Protein AF-A0A392MZ68-F1 (afdb_monomer_lite)

Radius of gyration: 21.31 Å; chains: 1; bounding box: 54×41×58 Å

Structure (mmCIF, N/CA/C/O backbone):
data_AF-A0A392MZ68-F1
#
_entry.id   AF-A0A392MZ68-F1
#
loop_
_atom_site.group_PDB
_atom_site.id
_atom_site.type_symbol
_atom_site.label_atom_id
_atom_site.label_alt_id
_atom_site.label_comp_id
_atom_site.label_asym_id
_atom_site.label_entity_id
_atom_site.label_seq_id
_atom_site.pdbx_PDB_ins_code
_atom_site.Cartn_x
_atom_site.Cartn_y
_atom_site.Cartn_z
_atom_site.occupancy
_atom_site.B_iso_or_equiv
_atom_site.auth_seq_id
_atom_site.auth_comp_id
_atom_site.auth_asym_id
_atom_site.auth_atom_id
_atom_site.pdbx_PDB_model_num
ATOM 1 N N . GLU A 1 1 ? -1.465 -22.479 -1.565 1.00 63.09 1 GLU A N 1
ATOM 2 C CA . GLU A 1 1 ? -2.742 -22.576 -0.815 1.00 63.09 1 GLU A CA 1
ATOM 3 C C . GLU A 1 1 ? -2.600 -22.328 0.687 1.00 63.09 1 GLU A C 1
ATOM 5 O O . GLU A 1 1 ? -3.329 -21.489 1.207 1.00 63.09 1 GLU A O 1
ATOM 10 N N . LEU A 1 2 ? -1.640 -22.964 1.376 1.00 79.62 2 LEU A N 1
ATOM 11 C CA . LEU A 1 2 ? -1.409 -22.767 2.821 1.00 79.62 2 LEU A CA 1
ATOM 12 C C . LEU A 1 2 ? -1.166 -21.299 3.219 1.00 79.62 2 LEU A C 1
ATOM 14 O O . LEU A 1 2 ? -1.815 -20.807 4.136 1.00 79.62 2 LEU A O 1
ATOM 18 N N . VAL A 1 3 ? -0.312 -20.571 2.486 1.00 78.31 3 VAL A N 1
ATOM 19 C CA . VAL A 1 3 ? -0.022 -19.144 2.755 1.00 78.31 3 VAL A CA 1
ATOM 20 C C . VAL A 1 3 ? -1.278 -18.276 2.644 1.00 78.31 3 VAL A C 1
ATOM 22 O O . VAL A 1 3 ? -1.526 -17.420 3.489 1.00 78.31 3 VAL A O 1
ATOM 25 N N . THR A 1 4 ? -2.108 -18.512 1.627 1.00 84.12 4 THR A N 1
ATOM 26 C CA . THR A 1 4 ? -3.367 -17.780 1.439 1.00 84.12 4 THR A CA 1
ATOM 27 C C . THR A 1 4 ? -4.369 -18.112 2.542 1.00 84.12 4 THR A C 1
ATOM 29 O O . THR A 1 4 ? -5.034 -17.216 3.055 1.00 84.12 4 THR A O 1
ATOM 32 N N . SER A 1 5 ? -4.464 -19.387 2.933 1.00 88.56 5 SER A N 1
ATOM 33 C CA . SER A 1 5 ? -5.340 -19.836 4.019 1.00 88.56 5 SER A CA 1
ATOM 34 C C . SER A 1 5 ? -4.945 -19.212 5.360 1.00 88.56 5 SER A C 1
ATOM 36 O O . SER A 1 5 ? -5.785 -18.624 6.042 1.00 88.56 5 SER A O 1
ATOM 38 N N . TYR A 1 6 ? -3.652 -19.249 5.694 1.00 92.38 6 TYR A N 1
ATOM 39 C CA . TYR A 1 6 ? -3.131 -18.643 6.915 1.00 92.38 6 TYR A CA 1
ATOM 40 C C . TYR A 1 6 ? -3.276 -17.116 6.905 1.00 92.38 6 TYR A C 1
ATOM 42 O O . TYR A 1 6 ? -3.676 -16.531 7.905 1.00 92.38 6 TYR A O 1
ATOM 50 N N . GLY A 1 7 ? -3.069 -16.465 5.756 1.00 93.88 7 GLY A N 1
ATOM 51 C CA . GLY A 1 7 ? -3.327 -15.033 5.598 1.00 93.88 7 GLY A CA 1
ATOM 52 C C . GLY A 1 7 ? -4.769 -14.642 5.938 1.00 93.88 7 GLY A C 1
ATOM 53 O O . GLY A 1 7 ? -4.981 -13.722 6.723 1.00 93.88 7 GLY A O 1
ATOM 54 N N . ARG A 1 8 ? -5.760 -15.391 5.434 1.00 94.62 8 ARG A N 1
ATOM 55 C CA . ARG A 1 8 ? -7.177 -15.178 5.787 1.00 94.62 8 ARG A CA 1
ATOM 56 C C . ARG A 1 8 ? -7.460 -15.459 7.261 1.00 94.62 8 ARG A C 1
ATOM 58 O O . ARG A 1 8 ? -8.311 -14.806 7.857 1.00 94.62 8 ARG A O 1
ATOM 65 N N . HIS A 1 9 ? -6.783 -16.445 7.851 1.00 94.88 9 HIS A N 1
ATOM 66 C CA . HIS A 1 9 ? -6.886 -16.708 9.285 1.00 94.88 9 HIS A CA 1
ATOM 67 C C . HIS A 1 9 ? -6.409 -15.499 10.105 1.00 94.88 9 HIS A C 1
ATOM 69 O O . HIS A 1 9 ? -7.120 -15.081 11.016 1.00 94.88 9 HIS A O 1
ATOM 75 N N . LEU A 1 10 ? -5.265 -14.902 9.749 1.00 96.38 10 LEU A N 1
ATOM 76 C CA . LEU A 1 10 ? -4.762 -13.691 10.406 1.00 96.38 10 LEU A CA 1
ATOM 77 C C . LEU A 1 10 ? -5.735 -12.517 10.260 1.00 96.38 10 LEU A C 1
ATOM 79 O O . LEU A 1 10 ? -6.067 -11.888 11.258 1.00 96.38 10 LEU A O 1
ATOM 83 N N . GLU A 1 11 ? -6.258 -12.277 9.056 1.00 96.62 11 GLU A N 1
ATOM 84 C CA . GLU A 1 11 ? -7.239 -11.210 8.810 1.00 96.62 11 GLU A CA 1
ATOM 85 C C . GLU A 1 11 ? -8.482 -11.360 9.700 1.00 96.62 11 GLU A C 1
ATOM 87 O O . GLU A 1 11 ? -8.876 -10.406 10.368 1.00 96.62 11 GLU A O 1
ATOM 92 N N . LYS A 1 12 ? -9.032 -12.578 9.810 1.00 96.62 12 LYS A N 1
ATOM 93 C CA . LYS A 1 12 ? -10.159 -12.865 10.713 1.00 96.62 12 LYS A CA 1
ATOM 94 C C . LYS A 1 12 ? -9.819 -12.613 12.181 1.00 96.62 12 LYS A C 1
ATOM 96 O O . LYS A 1 12 ? -10.676 -12.165 12.935 1.00 96.62 12 LYS A O 1
ATOM 101 N N . ARG A 1 13 ? -8.588 -12.914 12.610 1.00 96.25 13 ARG A N 1
ATOM 102 C CA . ARG A 1 13 ? -8.133 -12.630 13.981 1.00 96.25 13 ARG A CA 1
ATOM 103 C C . ARG A 1 13 ? -8.020 -11.128 14.226 1.00 96.25 13 ARG A C 1
ATOM 105 O O . ARG A 1 13 ? -8.425 -10.680 15.293 1.00 96.25 13 ARG A O 1
ATOM 112 N N . HIS A 1 14 ? -7.535 -10.357 13.252 1.00 96.81 14 HIS A N 1
ATOM 113 C CA . HIS A 1 14 ? -7.518 -8.891 13.329 1.00 96.81 14 HIS A CA 1
ATOM 114 C C . HIS A 1 14 ? -8.935 -8.330 13.472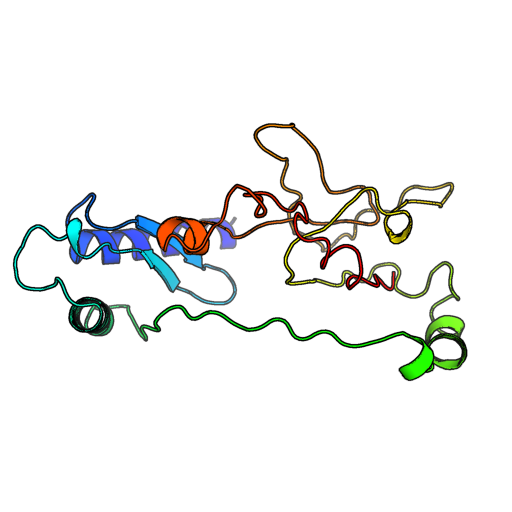 1.00 96.81 14 HIS A C 1
ATOM 116 O O . HIS A 1 14 ? -9.181 -7.515 14.358 1.00 96.81 14 HIS A O 1
ATOM 122 N N . ASP A 1 15 ? -9.871 -8.814 12.653 1.00 96.12 15 ASP A N 1
ATOM 123 C CA . ASP A 1 15 ? -11.276 -8.392 12.701 1.00 96.12 15 ASP A CA 1
ATOM 124 C C . ASP A 1 15 ? -11.942 -8.752 14.029 1.00 96.12 15 ASP A C 1
ATOM 126 O O . ASP A 1 15 ? -12.667 -7.942 14.599 1.00 96.12 15 ASP A O 1
ATOM 130 N N . MET A 1 16 ? -11.652 -9.942 14.563 1.00 95.69 16 MET A N 1
ATOM 131 C CA . MET A 1 16 ? -12.156 -10.375 15.865 1.00 95.69 16 MET A CA 1
ATOM 132 C C . MET A 1 16 ? -11.663 -9.470 17.000 1.00 95.69 16 MET A C 1
ATOM 134 O O . MET A 1 16 ? -12.459 -9.106 17.861 1.00 95.69 16 MET A O 1
ATOM 138 N N . ILE A 1 17 ? -10.379 -9.090 17.005 1.00 94.69 17 ILE A N 1
ATOM 139 C CA . ILE A 1 17 ? -9.825 -8.171 18.014 1.00 94.69 17 ILE A CA 1
ATOM 140 C C . ILE A 1 17 ? -10.561 -6.830 17.949 1.00 94.69 17 ILE A C 1
ATOM 142 O O . ILE A 1 17 ? -11.087 -6.373 18.960 1.00 94.69 17 ILE A O 1
ATOM 146 N N . LEU A 1 18 ? -10.666 -6.230 16.761 1.00 93.38 18 LEU A N 1
ATOM 147 C CA . LEU A 1 18 ? -11.328 -4.935 16.599 1.00 93.38 18 LEU A CA 1
ATOM 148 C C . LEU A 1 18 ? -12.819 -4.984 16.953 1.00 93.38 18 LEU A C 1
ATOM 150 O O . LEU A 1 18 ? -13.295 -4.115 17.674 1.00 93.38 18 LEU A O 1
ATOM 154 N N . GLY A 1 19 ? -13.543 -6.012 16.505 1.00 92.62 19 GLY A N 1
ATOM 155 C CA . GLY A 1 19 ? -14.970 -6.177 16.790 1.00 92.62 19 GLY A CA 1
ATOM 156 C C . GLY A 1 19 ? -15.293 -6.526 18.245 1.00 92.62 19 GLY A C 1
ATOM 157 O O . GLY A 1 19 ? -16.430 -6.346 18.663 1.00 92.62 19 GLY A O 1
ATOM 158 N N . THR A 1 20 ? -14.316 -7.013 19.018 1.00 91.69 20 THR A N 1
ATOM 159 C CA . THR A 1 20 ? -14.479 -7.247 20.465 1.00 91.69 20 THR A CA 1
ATOM 160 C C . THR A 1 20 ? -14.237 -5.971 21.272 1.00 91.69 20 THR A C 1
ATOM 162 O O . THR A 1 20 ? -14.866 -5.773 22.307 1.00 91.69 20 THR A O 1
ATOM 165 N N . LEU A 1 21 ? -13.312 -5.119 20.821 1.00 89.44 21 LEU A N 1
ATOM 166 C CA . LEU A 1 21 ? -12.885 -3.924 21.556 1.00 89.44 21 LEU A CA 1
ATOM 167 C C . LEU A 1 21 ? -13.711 -2.680 21.228 1.00 89.44 21 LEU A C 1
ATOM 169 O O . LEU A 1 21 ? -13.834 -1.795 22.070 1.00 89.44 21 LEU A O 1
ATOM 173 N N . PHE A 1 22 ? -14.241 -2.591 20.010 1.00 87.31 22 PHE A N 1
ATOM 174 C CA . PHE A 1 22 ? -14.875 -1.380 19.505 1.00 87.31 22 PHE A CA 1
ATOM 175 C C . PHE A 1 22 ? -16.227 -1.683 18.865 1.00 87.31 22 PHE A C 1
ATOM 177 O O . PHE A 1 22 ? -16.405 -2.683 18.167 1.00 87.31 22 PHE A O 1
ATOM 184 N N . GLU A 1 23 ? -17.178 -0.770 19.059 1.00 86.38 23 GLU A N 1
ATOM 185 C CA . GLU A 1 23 ? -18.493 -0.849 18.430 1.00 86.38 23 GLU A CA 1
ATOM 186 C C . GLU A 1 23 ? -18.381 -0.726 16.903 1.00 86.38 23 GLU A C 1
ATOM 188 O O . GLU A 1 23 ? -17.544 0.005 16.358 1.00 86.38 23 GLU A O 1
ATOM 193 N N . GLN A 1 24 ? -19.253 -1.430 16.184 1.00 84.88 24 GLN A N 1
ATOM 194 C CA . GLN A 1 24 ? -19.272 -1.381 14.727 1.00 84.88 24 GLN A CA 1
ATOM 195 C C . GLN A 1 24 ? -19.543 0.049 14.232 1.00 84.88 24 GLN A C 1
ATOM 197 O O . GLN A 1 24 ? -20.452 0.727 14.700 1.00 84.88 24 GLN A O 1
ATOM 202 N N . GLY A 1 25 ? -18.745 0.509 13.265 1.00 85.25 25 GLY A N 1
ATOM 203 C CA . GLY A 1 25 ? -18.837 1.868 12.720 1.00 85.25 25 GLY A CA 1
ATOM 204 C C . GLY A 1 25 ? -18.059 2.928 13.505 1.00 85.25 25 GLY A C 1
ATOM 205 O O . GLY A 1 25 ? -17.967 4.061 13.037 1.00 85.25 25 GLY A O 1
ATOM 206 N N . THR A 1 26 ? -17.458 2.565 14.644 1.00 86.38 26 THR A N 1
ATOM 207 C CA . THR A 1 26 ? -16.605 3.479 15.432 1.00 86.38 26 THR A CA 1
ATOM 208 C C . THR A 1 26 ? -15.135 3.462 15.025 1.00 86.38 26 THR A C 1
ATOM 210 O O . THR A 1 26 ? -14.358 4.336 15.401 1.00 86.38 26 THR A O 1
ATOM 213 N N . TYR A 1 27 ? -14.760 2.486 14.203 1.00 89.69 27 TYR A N 1
ATOM 214 C CA . TYR A 1 27 ? -13.416 2.308 13.686 1.00 89.69 27 TYR A CA 1
ATOM 215 C C . TYR A 1 27 ? -13.448 1.932 12.206 1.00 89.69 27 TYR A C 1
ATOM 217 O O . TYR A 1 27 ? -14.428 1.390 11.688 1.00 89.69 27 TYR A O 1
ATOM 225 N N . LYS A 1 28 ? -12.323 2.166 11.535 1.00 92.62 28 LYS A N 1
ATOM 226 C CA . LYS A 1 28 ? -12.049 1.713 10.175 1.00 92.62 28 LYS A CA 1
ATOM 227 C C . LYS A 1 28 ? -10.716 0.978 10.155 1.00 92.62 28 LYS A C 1
ATOM 229 O O . LYS A 1 28 ? -9.661 1.589 10.323 1.00 92.62 28 LYS A O 1
ATOM 234 N N . LYS A 1 29 ? -10.747 -0.336 9.919 1.00 94.19 29 LYS A N 1
ATOM 235 C CA . LYS A 1 29 ? -9.529 -1.098 9.618 1.00 94.19 29 LYS A CA 1
ATOM 236 C C . LYS A 1 29 ? -9.024 -0.670 8.238 1.00 94.19 29 LYS A C 1
ATOM 238 O O . LYS A 1 29 ? -9.749 -0.801 7.257 1.00 94.19 29 LYS A O 1
ATOM 243 N N . LEU A 1 30 ? -7.808 -0.137 8.178 1.00 94.50 30 LEU A N 1
ATOM 244 C CA . LEU A 1 30 ? -7.186 0.363 6.951 1.00 94.50 30 LEU A CA 1
ATOM 245 C C . LEU A 1 30 ? -6.424 -0.752 6.229 1.00 94.50 30 LEU A C 1
ATOM 247 O O . LEU A 1 30 ? -6.583 -0.950 5.028 1.00 94.50 30 LEU A O 1
ATOM 251 N N . TYR A 1 31 ? -5.623 -1.520 6.972 1.00 94.69 31 TYR A N 1
ATOM 252 C CA . TYR A 1 31 ? -4.781 -2.578 6.413 1.00 94.69 31 TYR A CA 1
ATOM 253 C C . TYR A 1 31 ? -4.688 -3.779 7.353 1.00 94.69 31 TYR A C 1
ATOM 255 O O . TYR A 1 31 ? -4.721 -3.620 8.572 1.00 94.69 31 TYR A O 1
ATOM 263 N N . SER A 1 32 ? -4.502 -4.966 6.774 1.00 95.62 32 SER A N 1
ATOM 264 C CA . SER A 1 32 ? -4.075 -6.181 7.474 1.00 95.62 32 SER A CA 1
ATOM 265 C C . SER A 1 32 ? -2.728 -6.633 6.908 1.00 95.62 32 SER A C 1
ATOM 267 O O . SER A 1 32 ? -2.599 -6.933 5.720 1.00 95.62 32 SER A O 1
ATOM 269 N N . TYR A 1 33 ? -1.722 -6.693 7.769 1.00 94.00 33 TYR A N 1
ATOM 270 C CA . TYR A 1 33 ? -0.383 -7.181 7.472 1.00 94.00 33 TYR A CA 1
ATOM 271 C C . TYR A 1 33 ? -0.304 -8.668 7.828 1.00 94.00 33 TYR A C 1
ATOM 273 O O . TYR A 1 33 ? -0.645 -9.078 8.939 1.00 94.00 33 TYR A O 1
ATOM 281 N N . ARG A 1 34 ? 0.104 -9.488 6.854 1.00 93.81 34 ARG A N 1
ATOM 282 C CA . ARG A 1 34 ? 0.017 -10.959 6.938 1.00 93.81 34 ARG A CA 1
ATOM 283 C C . ARG A 1 34 ? 1.248 -11.714 6.439 1.00 93.81 34 ARG A C 1
ATOM 285 O O . ARG A 1 34 ? 1.210 -12.937 6.338 1.00 93.81 34 ARG A O 1
ATOM 292 N N . HIS A 1 35 ? 2.302 -10.994 6.065 1.00 87.19 35 HIS A N 1
ATOM 293 C CA . HIS A 1 35 ? 3.483 -11.574 5.422 1.00 87.19 35 HIS A CA 1
ATOM 294 C C . HIS A 1 35 ? 4.740 -11.371 6.265 1.00 87.19 35 HIS A C 1
ATOM 296 O O . HIS A 1 35 ? 5.258 -12.339 6.807 1.00 87.19 35 HIS A O 1
ATOM 302 N N . LEU A 1 36 ? 5.201 -10.125 6.398 1.00 88.88 36 LEU A N 1
ATOM 303 C CA . LEU A 1 36 ? 6.389 -9.791 7.193 1.00 88.88 36 LEU A CA 1
ATOM 304 C C . LEU A 1 36 ? 6.054 -9.591 8.671 1.00 88.88 36 LEU A C 1
ATOM 306 O O . LEU A 1 36 ? 6.782 -10.034 9.551 1.00 88.88 36 LEU A O 1
ATOM 310 N N . ILE A 1 37 ? 4.927 -8.932 8.929 1.00 91.25 37 ILE A N 1
ATOM 311 C CA . ILE A 1 37 ? 4.422 -8.642 10.267 1.00 91.25 37 ILE A CA 1
ATOM 312 C C . ILE A 1 37 ? 2.986 -9.151 10.327 1.00 91.25 37 ILE A C 1
ATOM 314 O O . ILE A 1 37 ? 2.241 -9.008 9.356 1.00 91.25 37 ILE A O 1
ATOM 318 N N . ASN A 1 38 ? 2.613 -9.750 11.457 1.00 94.88 38 ASN A N 1
ATOM 319 C CA . ASN A 1 38 ? 1.228 -10.047 11.798 1.00 94.88 38 ASN A CA 1
ATOM 320 C C . ASN A 1 38 ? 0.653 -8.854 12.568 1.00 94.88 38 ASN A C 1
ATOM 322 O O . ASN A 1 38 ? 0.955 -8.681 13.746 1.00 94.88 38 ASN A O 1
ATOM 326 N N . GLY A 1 39 ? -0.150 -8.031 11.903 1.00 95.88 39 GLY A N 1
ATOM 327 C CA . GLY A 1 39 ? -0.726 -6.840 12.519 1.00 95.88 39 GLY A CA 1
ATOM 328 C C . GLY A 1 39 ? -1.725 -6.149 11.609 1.00 95.88 39 GLY A C 1
ATOM 329 O O . GLY A 1 39 ? -1.984 -6.602 10.498 1.00 95.88 39 GLY A O 1
ATOM 330 N N . PHE A 1 40 ? -2.279 -5.037 12.065 1.00 96.00 40 PHE A N 1
ATOM 331 C CA . PHE A 1 40 ? -3.237 -4.251 11.297 1.00 96.00 40 PHE A CA 1
ATOM 332 C C . PHE A 1 40 ? -3.037 -2.761 11.561 1.00 96.00 40 PHE A C 1
ATOM 334 O O . PHE A 1 40 ? -2.507 -2.369 12.597 1.00 96.00 40 PHE A O 1
ATOM 341 N N . ALA A 1 41 ? -3.480 -1.938 10.616 1.00 95.00 41 ALA A N 1
ATOM 342 C CA . ALA A 1 41 ? -3.618 -0.501 10.803 1.00 95.00 41 ALA A CA 1
ATOM 343 C C . ALA A 1 41 ? -5.099 -0.171 10.969 1.00 95.00 41 ALA A C 1
ATOM 345 O O . ALA A 1 41 ? -5.935 -0.641 10.192 1.00 95.00 41 ALA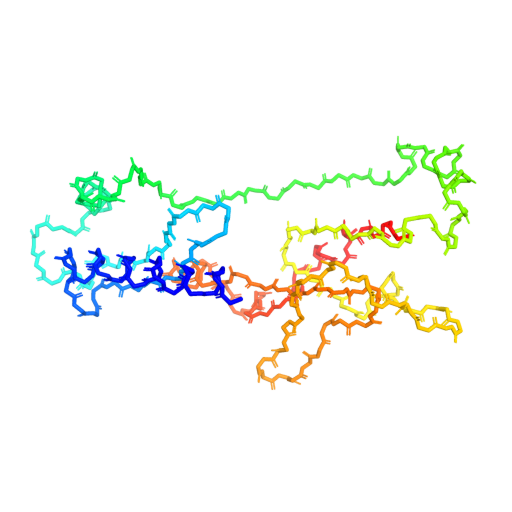 A O 1
ATOM 346 N N . VAL A 1 42 ? -5.429 0.642 11.967 1.00 93.75 42 VAL A N 1
ATOM 347 C CA . VAL A 1 42 ? -6.803 1.043 12.267 1.00 93.75 42 VAL A CA 1
ATOM 348 C C . VAL A 1 42 ? -6.864 2.549 12.479 1.00 93.75 42 VAL A C 1
ATOM 350 O O . VAL A 1 42 ? -5.992 3.133 13.115 1.00 93.75 42 VAL A O 1
ATOM 353 N N . HIS A 1 43 ? -7.899 3.170 11.926 1.00 91.12 43 HIS A N 1
ATOM 354 C CA . HIS A 1 43 ? -8.269 4.545 12.215 1.00 91.12 43 HIS A CA 1
ATOM 355 C C . HIS A 1 43 ? -9.512 4.559 13.103 1.00 91.12 43 HIS A C 1
ATOM 357 O O . HIS A 1 43 ? -10.481 3.853 12.820 1.00 91.12 43 HIS A O 1
ATOM 363 N N . ILE A 1 44 ? -9.479 5.359 14.164 1.00 86.88 44 ILE A N 1
ATOM 364 C CA . ILE A 1 44 ? -10.575 5.525 15.120 1.00 86.88 44 ILE A CA 1
ATOM 365 C C . ILE A 1 44 ? -10.757 7.030 15.295 1.00 86.88 44 ILE A C 1
ATOM 367 O O . ILE A 1 44 ? -9.839 7.700 15.773 1.00 86.88 44 ILE A O 1
ATOM 371 N N . SER A 1 45 ? -11.899 7.569 14.862 1.00 73.62 45 SER A N 1
ATOM 372 C CA . SER A 1 45 ? -12.194 8.990 15.054 1.00 73.62 45 SER A CA 1
ATOM 373 C C . SER A 1 45 ? -12.728 9.219 16.472 1.00 73.62 45 SER A C 1
ATOM 375 O O . SER A 1 45 ? -13.650 8.506 16.885 1.00 73.62 45 SER A O 1
ATOM 377 N N . PRO A 1 46 ? -12.222 10.230 17.207 1.00 66.00 46 PRO A N 1
ATOM 378 C CA . PRO A 1 46 ? -12.750 10.606 18.520 1.00 66.00 46 PRO A CA 1
ATOM 379 C C . PRO A 1 46 ? -14.263 10.866 18.521 1.00 66.00 46 PRO A C 1
ATOM 381 O O . PRO A 1 46 ? -14.936 10.570 19.503 1.00 66.00 46 PRO A O 1
ATOM 384 N N . GLU A 1 47 ? -14.801 11.372 17.405 1.00 62.44 47 GLU A N 1
ATOM 385 C CA . GLU A 1 47 ? -16.224 11.690 17.222 1.00 62.44 47 GLU A CA 1
ATOM 386 C C . GLU A 1 47 ? -17.100 10.444 17.049 1.00 62.44 47 GLU A C 1
ATOM 388 O O . GLU A 1 47 ? -18.300 10.472 17.324 1.00 62.44 47 GLU A O 1
ATOM 393 N N . GLN A 1 48 ? -16.517 9.338 16.579 1.00 59.16 48 GLN A N 1
ATOM 394 C CA . GLN A 1 48 ? -17.257 8.103 16.339 1.00 59.16 48 GLN A CA 1
ATOM 395 C C . GLN A 1 48 ? -17.419 7.266 17.618 1.00 59.16 48 GLN A C 1
ATOM 397 O O . GLN A 1 48 ? -18.287 6.397 17.662 1.00 59.16 48 GLN A O 1
ATOM 402 N N . VAL A 1 49 ? -16.654 7.546 18.678 1.00 59.44 49 VAL A N 1
ATOM 403 C CA . VAL A 1 49 ? -16.806 6.898 19.987 1.00 59.44 49 VAL A CA 1
ATOM 404 C C . VAL A 1 49 ? -17.878 7.647 20.786 1.00 59.44 49 VAL A C 1
ATOM 406 O O . VAL A 1 49 ? -17.595 8.586 21.522 1.00 59.44 49 VAL A O 1
ATOM 409 N N . LYS A 1 50 ? -19.143 7.234 20.635 1.00 50.72 50 LYS A N 1
ATOM 410 C CA . LYS A 1 50 ? -20.305 7.859 21.304 1.00 50.72 50 LYS A CA 1
ATOM 411 C C . LYS A 1 50 ? -20.367 7.640 22.825 1.00 50.72 50 LYS A C 1
ATOM 413 O O . LYS A 1 50 ? -21.258 8.185 23.470 1.00 50.72 50 LYS A O 1
ATOM 418 N N . SER A 1 51 ? -19.449 6.862 23.403 1.00 50.38 51 SER A N 1
ATOM 419 C CA . SER A 1 51 ? -19.419 6.556 24.835 1.00 50.38 51 SER A CA 1
ATOM 420 C C . SER A 1 51 ? -18.210 7.206 25.513 1.00 50.38 51 SER A C 1
ATOM 422 O O . SER A 1 51 ? -17.058 6.970 25.145 1.00 50.38 51 SER A O 1
ATOM 424 N N . SER A 1 52 ? -18.495 8.047 26.506 1.00 47.84 52 SER A N 1
ATOM 425 C CA . SER A 1 52 ? -17.637 9.047 27.157 1.00 47.84 52 SER A CA 1
ATOM 426 C C . SER A 1 52 ? -16.448 8.520 27.982 1.00 47.84 52 SER A C 1
ATOM 428 O O . SER A 1 52 ? -16.079 9.140 28.976 1.00 47.84 52 SER A O 1
ATOM 430 N N . VAL A 1 53 ? -15.828 7.398 27.606 1.00 53.50 53 VAL A N 1
ATOM 431 C CA . VAL A 1 53 ? -14.698 6.809 28.354 1.00 53.50 53 VAL A CA 1
ATOM 432 C C . VAL A 1 53 ? -13.412 6.718 27.517 1.00 53.50 53 VAL A C 1
ATOM 434 O O . VAL A 1 53 ? -12.322 6.774 28.076 1.00 53.50 53 VAL A O 1
ATOM 437 N N . VAL A 1 54 ? -13.498 6.667 26.179 1.00 54.31 54 VAL A N 1
ATOM 438 C CA . VAL A 1 54 ? -12.337 6.397 25.297 1.00 54.31 54 VAL A CA 1
ATOM 439 C C . VAL A 1 54 ? -12.273 7.387 24.123 1.00 54.31 54 VAL A C 1
ATOM 441 O O . VAL A 1 54 ? -12.172 7.003 22.965 1.00 54.31 54 VAL A O 1
ATOM 444 N N . SER A 1 55 ? -12.373 8.691 24.394 1.00 57.28 55 SER A N 1
ATOM 445 C CA . SER A 1 55 ? -12.311 9.718 23.331 1.00 57.28 55 SER A CA 1
ATOM 446 C C . SER A 1 55 ? -10.885 10.248 23.078 1.00 57.28 55 SER A C 1
ATOM 448 O O . SER A 1 55 ? -10.642 10.985 22.125 1.00 57.28 55 SER A O 1
ATOM 450 N N . TYR A 1 56 ? -9.903 9.846 23.896 1.00 68.88 56 TYR A N 1
ATOM 451 C CA . TYR A 1 56 ? -8.516 10.301 23.765 1.00 68.88 56 TYR A CA 1
ATOM 452 C C . TYR A 1 56 ? -7.618 9.260 23.074 1.00 68.88 56 TYR A C 1
ATOM 454 O O . TYR A 1 56 ? -7.682 8.080 23.425 1.00 68.88 56 TYR A O 1
ATOM 462 N N . PRO A 1 57 ? -6.705 9.677 22.166 1.00 71.06 57 PRO A N 1
ATOM 463 C CA . PRO A 1 57 ? -5.781 8.773 21.469 1.00 71.06 57 PRO A CA 1
ATOM 464 C C . PRO A 1 57 ? -4.976 7.853 22.396 1.00 71.06 57 PRO A C 1
ATOM 466 O O . PRO A 1 57 ? -4.674 6.721 22.032 1.00 71.06 57 PRO A O 1
ATOM 469 N N . PHE A 1 58 ? -4.650 8.332 23.601 1.00 75.50 58 PHE A N 1
ATOM 470 C CA . PHE A 1 58 ? -3.949 7.547 24.614 1.00 75.50 58 PHE A CA 1
ATOM 471 C C . PHE A 1 58 ? -4.790 6.361 25.111 1.00 75.50 58 PHE A C 1
ATOM 473 O O . PHE A 1 58 ? -4.307 5.235 25.108 1.00 75.50 58 PHE A O 1
ATOM 480 N N . ALA A 1 59 ? -6.065 6.590 25.438 1.00 79.81 59 ALA A N 1
ATOM 481 C CA . ALA A 1 59 ? -6.967 5.551 25.937 1.00 79.81 59 ALA A CA 1
ATOM 482 C C . ALA A 1 59 ? -7.243 4.464 24.880 1.00 79.81 59 ALA A C 1
ATOM 484 O O . ALA A 1 59 ? -7.364 3.284 25.206 1.00 79.81 59 ALA A O 1
ATOM 485 N N . ILE A 1 60 ? -7.296 4.842 23.597 1.00 82.75 60 ILE A N 1
ATOM 486 C CA . ILE A 1 60 ? -7.431 3.893 22.480 1.00 82.75 60 ILE A CA 1
ATOM 487 C C . ILE A 1 60 ? -6.191 2.995 22.386 1.00 82.75 60 ILE A C 1
ATOM 489 O O . ILE A 1 60 ? -6.315 1.774 22.269 1.00 82.75 60 ILE A O 1
ATOM 493 N N . ALA A 1 61 ? -4.996 3.593 22.442 1.00 85.25 61 ALA A N 1
ATOM 494 C CA . ALA A 1 61 ? -3.742 2.849 22.394 1.00 85.25 61 ALA A CA 1
ATOM 495 C C . ALA A 1 61 ? -3.597 1.911 23.602 1.00 85.25 61 ALA A C 1
ATOM 497 O O . ALA A 1 61 ? -3.208 0.758 23.432 1.00 85.25 61 ALA A O 1
ATOM 498 N N . GLU A 1 62 ? -3.980 2.375 24.793 1.00 86.62 62 GLU A N 1
ATOM 499 C CA . GLU A 1 62 ? -3.995 1.586 26.026 1.00 86.62 62 GLU A CA 1
ATOM 500 C C . GLU A 1 62 ? -4.951 0.389 25.913 1.00 86.62 62 GLU A C 1
ATOM 502 O O . GLU A 1 62 ? -4.531 -0.754 26.108 1.00 86.62 62 GLU A O 1
ATOM 507 N N . THR A 1 63 ? -6.194 0.627 25.478 1.00 88.88 63 THR A N 1
ATOM 508 C CA . THR A 1 63 ? -7.207 -0.421 25.249 1.00 88.88 63 THR A CA 1
ATOM 509 C C . THR A 1 63 ? -6.686 -1.504 24.304 1.00 88.88 63 THR A C 1
ATOM 511 O O . THR A 1 63 ? -6.801 -2.695 24.591 1.00 88.88 63 THR A O 1
ATOM 514 N N . LEU A 1 64 ? -6.068 -1.103 23.188 1.00 90.25 64 LEU A N 1
ATOM 515 C CA . LEU A 1 64 ? -5.459 -2.037 22.240 1.00 90.25 64 LEU A CA 1
ATOM 516 C C . LEU A 1 64 ? -4.265 -2.779 22.850 1.00 90.25 64 LEU A C 1
ATOM 518 O O . LEU A 1 64 ? -4.136 -3.980 22.638 1.00 90.25 64 LEU A O 1
ATOM 522 N N . SER A 1 65 ? -3.404 -2.097 23.607 1.00 91.94 65 SER A N 1
ATOM 523 C CA . SER A 1 65 ? -2.186 -2.691 24.173 1.00 91.94 65 SER A CA 1
ATOM 524 C C . SER A 1 65 ? -2.464 -3.768 25.225 1.00 91.94 65 SER A C 1
ATOM 526 O O . SER A 1 65 ? -1.669 -4.692 25.379 1.00 91.94 65 SER A O 1
ATOM 528 N N . HIS A 1 66 ? -3.612 -3.687 25.905 1.00 91.62 66 HIS A N 1
ATOM 529 C CA . HIS A 1 66 ? -4.060 -4.687 26.873 1.00 91.62 66 HIS A CA 1
ATOM 530 C C . HIS A 1 66 ? -4.866 -5.834 26.248 1.00 91.62 66 HIS A C 1
ATOM 532 O O . HIS A 1 66 ? -5.179 -6.813 26.931 1.00 91.62 66 HIS A O 1
ATOM 538 N N . ALA A 1 67 ? -5.206 -5.753 24.960 1.00 92.50 67 ALA A N 1
ATOM 539 C CA . ALA A 1 67 ? -5.983 -6.786 24.300 1.00 92.50 67 ALA A CA 1
ATOM 540 C C . ALA A 1 67 ? -5.168 -8.072 24.099 1.00 92.50 67 ALA A C 1
ATOM 542 O O . ALA A 1 67 ? -4.033 -8.064 23.615 1.00 92.50 67 ALA A O 1
ATOM 543 N N . SER A 1 68 ? -5.776 -9.219 24.413 1.00 93.38 68 SER A N 1
ATOM 544 C CA . SER A 1 68 ? -5.140 -10.519 24.194 1.00 93.38 68 SER A CA 1
ATOM 545 C C . SER A 1 68 ? -4.812 -10.726 22.710 1.00 93.38 68 SER A C 1
ATOM 547 O O . SER A 1 68 ? -5.685 -10.642 21.845 1.00 93.38 68 SER A O 1
ATOM 549 N N . GLY A 1 69 ? -3.545 -11.019 22.414 1.00 91.06 69 GLY A N 1
ATOM 550 C CA . GLY A 1 69 ? -3.051 -11.186 21.045 1.00 91.06 69 GLY A CA 1
ATOM 551 C C . GLY A 1 69 ? -2.482 -9.916 20.407 1.00 91.06 69 GLY A C 1
ATOM 552 O O . GLY A 1 69 ? -1.979 -10.000 19.287 1.00 91.06 69 GLY A O 1
ATOM 553 N N . VAL A 1 70 ? -2.496 -8.777 21.108 1.00 95.12 70 VAL A N 1
ATOM 554 C CA . VAL A 1 70 ? -1.759 -7.567 20.720 1.00 95.12 70 VAL A CA 1
ATOM 555 C C . VAL A 1 70 ? -0.435 -7.529 21.480 1.00 95.12 70 VAL A C 1
ATOM 557 O O . VAL A 1 70 ? -0.402 -7.643 22.700 1.00 95.12 70 VAL A O 1
ATOM 560 N N . LYS A 1 71 ? 0.678 -7.415 20.747 1.00 95.25 71 LYS A N 1
ATOM 561 C CA . LYS A 1 71 ? 2.028 -7.357 21.336 1.00 95.25 71 LYS A CA 1
ATOM 562 C C . LYS A 1 71 ? 2.505 -5.923 21.563 1.00 95.25 71 LYS A C 1
ATOM 564 O O . LYS A 1 71 ? 3.168 -5.650 22.557 1.00 95.25 71 LYS A O 1
ATOM 569 N N . SER A 1 72 ? 2.220 -5.035 20.619 1.00 93.88 72 SER A N 1
ATOM 570 C CA . SER A 1 72 ? 2.599 -3.626 20.667 1.00 93.88 72 SER A CA 1
ATOM 571 C C . SER A 1 72 ? 1.611 -2.794 19.860 1.00 93.88 72 SER A C 1
ATOM 573 O O . SER A 1 72 ? 0.949 -3.299 18.949 1.00 93.88 72 SER A O 1
ATOM 575 N N . VAL A 1 73 ? 1.515 -1.517 20.217 1.00 92.81 73 VAL A N 1
ATOM 576 C CA . VAL A 1 73 ? 0.699 -0.520 19.527 1.00 92.81 73 VAL A CA 1
ATOM 577 C C . VAL A 1 73 ? 1.573 0.701 19.315 1.00 92.81 73 VAL A C 1
ATOM 579 O O . VAL A 1 73 ? 2.161 1.215 20.264 1.00 92.81 73 VAL A O 1
ATOM 582 N N . GLU A 1 74 ? 1.657 1.163 18.074 1.00 91.12 74 GLU A N 1
ATOM 583 C CA . GLU A 1 74 ? 2.425 2.347 17.710 1.00 91.12 74 GLU A CA 1
ATOM 584 C C . GLU A 1 74 ? 1.526 3.317 16.958 1.00 91.12 74 GLU A C 1
ATOM 586 O O . GLU A 1 74 ? 0.722 2.926 16.108 1.00 91.12 74 GLU A O 1
ATOM 591 N N . ARG A 1 75 ? 1.645 4.601 17.299 1.00 87.56 75 ARG A N 1
ATOM 592 C CA . ARG A 1 75 ? 0.930 5.655 16.590 1.00 87.56 75 ARG A CA 1
ATOM 593 C C . ARG A 1 75 ? 1.614 5.896 15.250 1.00 87.56 75 ARG A C 1
ATOM 595 O O . ARG A 1 75 ? 2.823 6.107 15.203 1.00 87.56 75 ARG A O 1
ATOM 602 N N . ASP A 1 76 ? 0.813 5.936 14.192 1.00 84.81 76 ASP A N 1
ATOM 603 C CA . ASP A 1 76 ? 1.295 6.300 12.863 1.00 84.81 76 ASP A CA 1
ATOM 604 C C . ASP A 1 76 ? 1.890 7.720 12.858 1.00 84.81 76 ASP A C 1
ATOM 606 O O . ASP A 1 76 ? 1.348 8.644 13.480 1.00 84.81 76 ASP A O 1
ATOM 610 N N . TRP A 1 77 ? 3.016 7.894 12.169 1.00 79.50 77 TRP A N 1
ATOM 611 C CA . TRP A 1 77 ? 3.754 9.153 12.114 1.00 79.50 77 TRP A CA 1
ATOM 612 C C . TRP A 1 77 ? 4.294 9.411 10.709 1.00 79.50 77 TRP A C 1
ATOM 614 O O . TRP A 1 77 ? 4.638 8.500 9.961 1.00 79.50 77 TRP A O 1
ATOM 624 N N . LYS A 1 78 ? 4.364 10.692 10.337 1.00 72.38 78 LYS A N 1
ATOM 625 C CA . LYS A 1 78 ? 4.819 11.102 9.007 1.00 72.38 78 LYS A CA 1
ATOM 626 C C . LYS A 1 78 ? 6.342 11.114 8.946 1.00 72.38 78 LYS A C 1
ATOM 628 O O . LYS A 1 78 ? 6.989 11.797 9.740 1.00 72.38 78 LYS A O 1
ATOM 633 N N . VAL A 1 79 ? 6.893 10.437 7.947 1.00 73.69 79 VAL A N 1
ATOM 634 C CA . VAL A 1 79 ? 8.319 10.495 7.612 1.00 73.69 79 VAL A CA 1
ATOM 635 C C . VAL A 1 79 ? 8.559 11.633 6.617 1.00 73.69 79 VAL A C 1
ATOM 637 O O . VAL A 1 79 ? 7.737 11.887 5.735 1.00 73.69 79 VAL A O 1
ATOM 640 N N . LYS A 1 80 ? 9.678 12.351 6.766 1.00 68.81 80 LYS A N 1
ATOM 641 C CA . LYS A 1 80 ? 10.117 13.342 5.776 1.00 68.81 80 LYS A CA 1
ATOM 642 C C . LYS A 1 80 ? 10.885 12.648 4.658 1.00 68.81 80 LYS A C 1
ATOM 644 O O . LYS A 1 80 ? 11.744 11.814 4.925 1.00 68.81 80 LYS A O 1
ATOM 649 N N . ARG A 1 81 ? 10.591 13.044 3.422 1.00 68.94 81 ARG A N 1
ATOM 650 C CA . ARG A 1 81 ? 11.327 12.614 2.232 1.00 68.94 81 ARG A CA 1
ATOM 651 C C . ARG A 1 81 ? 12.754 13.153 2.289 1.00 68.94 81 ARG A C 1
ATOM 653 O O . ARG A 1 81 ? 12.957 14.310 2.661 1.00 68.94 81 ARG A O 1
ATOM 660 N N . LEU A 1 82 ? 13.714 12.299 1.962 1.00 64.31 82 LEU A N 1
ATOM 661 C CA . LEU A 1 82 ? 15.121 12.646 1.815 1.00 64.31 82 LEU A CA 1
ATOM 662 C C . LEU A 1 82 ? 15.531 12.266 0.402 1.00 64.31 82 LEU A C 1
ATOM 664 O O . LEU A 1 82 ? 15.278 11.141 -0.019 1.00 64.31 82 LEU A O 1
ATOM 668 N N . THR A 1 83 ? 16.167 13.198 -0.291 1.00 56.72 83 THR A N 1
ATOM 669 C CA . THR A 1 83 ? 16.545 13.052 -1.692 1.00 56.72 83 THR A CA 1
ATOM 670 C C . THR A 1 83 ? 18.071 12.987 -1.765 1.00 56.72 83 THR A C 1
ATOM 672 O O . THR A 1 83 ? 18.769 13.687 -1.023 1.00 56.72 83 THR A O 1
ATOM 675 N N . THR A 1 84 ? 18.623 12.103 -2.597 1.00 56.59 84 THR A N 1
ATOM 676 C CA . THR A 1 84 ? 20.073 12.021 -2.847 1.00 56.59 84 THR A CA 1
ATOM 677 C C . THR A 1 84 ? 20.374 12.169 -4.336 1.00 56.59 84 THR A C 1
ATOM 679 O O . THR A 1 84 ? 19.600 11.754 -5.195 1.00 56.59 84 THR A O 1
ATOM 682 N N . HIS A 1 85 ? 21.507 12.809 -4.650 1.00 52.25 85 HIS A N 1
ATOM 683 C CA . HIS A 1 85 ? 21.898 13.173 -6.013 1.00 52.25 85 HIS A CA 1
ATOM 684 C C . HIS A 1 85 ? 22.890 12.181 -6.667 1.00 52.25 85 HIS A C 1
ATOM 686 O O . HIS A 1 85 ? 23.916 11.830 -6.091 1.00 52.25 85 HIS A O 1
ATOM 692 N N . THR A 1 86 ? 22.533 11.827 -7.908 1.00 58.81 86 THR A N 1
ATOM 693 C CA . THR A 1 86 ? 23.278 11.433 -9.130 1.00 58.81 86 THR A CA 1
ATOM 694 C C . THR A 1 86 ? 24.312 10.275 -9.187 1.00 58.81 86 THR A C 1
ATOM 696 O O . THR A 1 86 ? 25.266 10.220 -8.414 1.00 58.81 86 THR A O 1
ATOM 699 N N . PRO A 1 87 ? 24.242 9.418 -10.241 1.00 56.56 87 PRO A N 1
ATOM 700 C CA . PRO A 1 87 ? 25.179 8.311 -10.519 1.00 56.56 87 PRO A CA 1
ATOM 701 C C . PRO A 1 87 ? 26.662 8.688 -10.618 1.00 56.56 87 PRO A C 1
ATOM 703 O O . PRO A 1 87 ? 27.523 7.857 -10.326 1.00 56.56 87 PRO A O 1
ATOM 706 N N . GLN A 1 88 ? 26.976 9.918 -11.048 1.00 56.66 88 GLN A N 1
ATOM 707 C CA . GLN A 1 88 ? 28.361 10.388 -11.162 1.00 56.66 88 GLN A CA 1
ATOM 708 C C . GLN A 1 88 ? 29.053 10.445 -9.799 1.00 56.66 88 GLN A C 1
ATOM 710 O O . GLN A 1 88 ? 30.233 10.120 -9.710 1.00 56.66 88 GLN A O 1
ATOM 715 N N . PHE A 1 89 ? 28.316 10.788 -8.737 1.00 58.59 89 PHE A N 1
ATOM 716 C CA . PHE A 1 89 ? 28.839 10.784 -7.371 1.00 58.59 89 PHE A CA 1
ATOM 717 C C . PHE A 1 89 ? 29.258 9.374 -6.923 1.00 58.59 89 PHE A C 1
ATOM 719 O O . PHE A 1 89 ? 30.209 9.218 -6.164 1.00 58.59 89 PHE A O 1
ATOM 726 N N . LEU A 1 90 ? 28.585 8.344 -7.446 1.00 61.06 90 LEU A N 1
ATOM 727 C CA . LEU A 1 90 ? 28.829 6.936 -7.129 1.00 61.06 90 LEU A CA 1
ATOM 728 C C . LEU A 1 90 ? 29.814 6.243 -8.092 1.00 61.06 90 LEU A C 1
ATOM 730 O O . LEU A 1 90 ? 30.095 5.060 -7.916 1.00 61.06 90 LEU A O 1
ATOM 734 N N . GLY A 1 91 ? 30.329 6.933 -9.120 1.00 61.06 91 GLY A N 1
ATOM 735 C CA . GLY A 1 91 ? 31.306 6.370 -10.066 1.00 61.06 91 GLY A CA 1
ATOM 736 C C . GLY A 1 91 ? 30.793 5.192 -10.910 1.00 61.06 91 GLY A C 1
ATOM 737 O O . GLY A 1 91 ? 31.590 4.425 -11.451 1.00 61.06 91 GLY A O 1
ATOM 738 N N . LEU A 1 92 ? 29.470 5.028 -11.038 1.00 65.00 92 LEU A N 1
ATOM 739 C CA . LEU A 1 92 ? 28.850 3.873 -11.704 1.00 65.00 92 LEU A CA 1
ATOM 740 C C . LEU A 1 92 ? 29.262 3.675 -13.177 1.00 65.00 92 LEU A C 1
ATOM 742 O O . LEU A 1 92 ? 29.528 2.525 -13.539 1.00 65.00 92 LEU A O 1
ATOM 746 N N . PRO A 1 93 ? 29.398 4.732 -14.012 1.00 61.81 93 PRO A N 1
ATOM 747 C CA . PRO A 1 93 ? 29.759 4.569 -15.423 1.00 61.81 93 PRO A CA 1
ATOM 748 C C . PRO A 1 93 ? 31.121 3.903 -15.652 1.00 61.81 93 PRO A C 1
ATOM 750 O O . PRO A 1 93 ? 31.310 3.228 -16.659 1.00 61.81 93 PRO A O 1
ATOM 753 N N . THR A 1 94 ? 32.067 4.074 -14.725 1.00 65.00 94 THR A N 1
ATOM 754 C CA . THR A 1 94 ? 33.423 3.505 -14.818 1.00 65.00 94 THR A CA 1
ATOM 755 C C . THR A 1 94 ? 33.627 2.278 -13.928 1.00 65.00 94 THR A C 1
ATOM 757 O O . THR A 1 94 ? 34.702 1.688 -13.957 1.00 65.00 94 THR A O 1
ATOM 760 N N . GLY A 1 95 ? 32.630 1.912 -13.116 1.00 66.94 95 GLY A N 1
ATOM 761 C CA . GLY A 1 95 ? 32.715 0.846 -12.118 1.00 66.94 95 GLY A CA 1
ATOM 762 C C . GLY A 1 95 ? 31.886 -0.386 -12.478 1.00 66.94 95 GLY A C 1
ATOM 763 O O . GLY A 1 95 ? 32.354 -1.283 -13.168 1.00 66.94 95 GLY A O 1
ATOM 764 N N . VAL A 1 96 ? 30.661 -0.455 -11.953 1.00 64.50 96 VAL A N 1
ATOM 765 C CA . VAL A 1 96 ? 29.848 -1.687 -11.922 1.00 64.50 96 VAL A CA 1
ATOM 766 C C . VAL A 1 96 ? 29.120 -1.966 -13.245 1.00 64.50 96 VAL A C 1
ATOM 768 O O . VAL A 1 96 ? 28.902 -3.122 -13.592 1.00 64.50 96 VAL A O 1
ATOM 771 N N . TRP A 1 97 ? 28.758 -0.945 -14.027 1.00 68.31 97 TRP A N 1
ATOM 772 C CA . TRP A 1 97 ? 28.012 -1.166 -15.276 1.00 68.31 97 TRP A CA 1
ATOM 773 C C . TRP A 1 97 ? 28.791 -1.962 -16.340 1.00 68.31 97 TRP A C 1
ATOM 775 O O . TRP A 1 97 ? 28.212 -2.888 -16.909 1.00 68.31 97 TRP A O 1
ATOM 785 N N . PRO A 1 98 ? 30.093 -1.709 -16.590 1.00 65.06 98 PRO A N 1
ATOM 786 C CA . PRO A 1 98 ? 30.877 -2.515 -17.529 1.00 65.06 98 PRO A CA 1
ATOM 787 C C . PRO A 1 98 ? 30.959 -4.009 -17.181 1.00 65.06 98 PRO A C 1
ATOM 789 O O . PRO A 1 98 ? 31.070 -4.833 -18.085 1.00 65.06 98 PRO A O 1
ATOM 792 N N . THR A 1 99 ? 30.893 -4.383 -15.898 1.00 67.12 99 THR A N 1
ATOM 793 C CA . THR A 1 99 ? 30.967 -5.790 -15.463 1.00 67.12 99 THR A CA 1
ATOM 794 C C . THR A 1 99 ? 29.607 -6.492 -15.453 1.00 67.12 99 THR A C 1
ATOM 796 O O . THR A 1 99 ? 29.562 -7.718 -15.502 1.00 67.12 99 THR A O 1
ATOM 799 N N . GLY A 1 100 ? 28.507 -5.732 -15.441 1.00 60.78 100 GLY A N 1
ATOM 800 C CA . GLY A 1 100 ? 27.126 -6.228 -15.446 1.00 60.78 100 GLY A CA 1
ATOM 801 C C . GLY A 1 100 ? 26.471 -6.331 -16.826 1.00 60.78 100 GLY A C 1
ATOM 802 O O . GLY A 1 100 ? 25.260 -6.474 -16.897 1.00 60.78 100 GLY A O 1
ATOM 803 N N . GLY A 1 101 ? 27.233 -6.236 -17.920 1.00 64.38 101 GLY A N 1
ATOM 804 C CA . GLY A 1 101 ? 26.685 -6.286 -19.283 1.00 64.38 101 GLY A CA 1
ATOM 805 C C . GLY A 1 101 ? 26.573 -4.932 -19.991 1.00 64.38 101 GLY A C 1
ATOM 806 O O . GLY A 1 101 ? 25.996 -4.879 -21.074 1.00 64.38 101 GLY A O 1
ATOM 807 N N . GLY A 1 102 ? 27.166 -3.870 -19.433 1.00 66.88 102 GLY A N 1
ATOM 808 C CA . GLY A 1 102 ? 27.156 -2.520 -20.004 1.00 66.88 102 GLY A CA 1
ATOM 809 C C . GLY A 1 102 ? 25.849 -1.773 -19.735 1.00 66.88 102 GLY A C 1
ATOM 810 O O . GLY A 1 102 ? 24.948 -2.297 -19.090 1.00 66.88 102 GLY A O 1
ATOM 811 N N . PHE A 1 103 ? 25.736 -0.542 -20.239 1.00 65.06 103 PHE A N 1
ATOM 812 C CA . PHE A 1 103 ? 24.541 0.300 -20.057 1.00 65.06 103 PHE A CA 1
ATOM 813 C C . PHE A 1 103 ? 23.237 -0.375 -20.528 1.00 65.06 103 PHE A C 1
ATOM 815 O O . PHE A 1 103 ? 22.167 -0.033 -20.041 1.00 65.06 103 PHE A O 1
ATOM 822 N N . ASP A 1 104 ? 23.335 -1.345 -21.439 1.00 65.56 104 ASP A N 1
ATOM 823 C CA . ASP A 1 104 ? 22.179 -1.991 -22.060 1.00 65.56 104 ASP A CA 1
ATOM 824 C C . ASP A 1 104 ? 21.560 -3.120 -21.216 1.00 65.56 104 ASP A C 1
ATOM 826 O O . ASP A 1 104 ? 20.383 -3.426 -21.400 1.00 65.56 104 ASP A O 1
ATOM 830 N N . ARG A 1 105 ? 22.331 -3.765 -20.322 1.00 67.31 105 ARG A N 1
ATOM 831 C CA . ARG A 1 105 ? 21.883 -4.950 -19.548 1.00 67.31 105 ARG A CA 1
ATOM 832 C C . ARG A 1 105 ? 22.240 -4.930 -18.056 1.00 67.31 105 ARG A C 1
ATOM 834 O O . ARG A 1 105 ? 21.991 -5.907 -17.351 1.00 67.31 105 ARG A O 1
ATOM 841 N N . ALA A 1 106 ? 22.875 -3.864 -17.571 1.00 69.94 106 ALA A N 1
ATOM 842 C CA . ALA A 1 106 ? 23.369 -3.793 -16.199 1.00 69.94 106 ALA A CA 1
ATOM 843 C C . ALA A 1 106 ? 22.246 -3.672 -15.156 1.00 69.94 106 ALA A C 1
ATOM 845 O O . ALA A 1 106 ? 21.930 -2.574 -14.710 1.00 69.94 106 ALA A O 1
ATOM 846 N N . GLY A 1 107 ? 21.783 -4.822 -14.659 1.00 73.75 107 GLY A N 1
ATOM 847 C CA . GLY A 1 107 ? 20.679 -4.921 -13.695 1.00 73.75 107 GLY A CA 1
ATOM 848 C C . GLY A 1 107 ? 19.493 -5.756 -14.198 1.00 73.75 107 GLY A C 1
ATOM 849 O O . GLY A 1 107 ? 18.479 -5.844 -13.502 1.00 73.75 107 GLY A O 1
ATOM 850 N N . GLU A 1 108 ? 19.617 -6.391 -15.371 1.00 75.62 108 GLU A N 1
ATOM 851 C CA . GLU A 1 108 ? 18.610 -7.303 -15.905 1.00 75.62 108 GLU A CA 1
ATOM 852 C C . GLU A 1 108 ? 18.320 -8.423 -14.888 1.00 75.62 108 GLU A C 1
ATOM 854 O O . GLU A 1 108 ? 19.192 -8.832 -14.117 1.00 75.62 108 GLU A O 1
ATOM 859 N N . ASP A 1 109 ? 17.062 -8.867 -14.825 1.00 76.00 109 ASP A N 1
ATOM 860 C CA . ASP A 1 109 ? 16.527 -9.793 -13.812 1.00 76.00 109 ASP A CA 1
ATOM 861 C C . ASP A 1 109 ? 16.560 -9.309 -12.347 1.00 76.00 109 ASP A C 1
ATOM 863 O O . ASP A 1 109 ? 16.138 -10.037 -11.437 1.00 76.00 109 ASP A O 1
ATOM 867 N N . ILE A 1 110 ? 16.983 -8.069 -12.081 1.00 81.44 110 ILE A N 1
ATOM 868 C CA . ILE A 1 110 ? 16.928 -7.454 -10.753 1.00 81.44 110 ILE A CA 1
ATOM 869 C C . ILE A 1 110 ? 15.700 -6.548 -10.658 1.00 81.44 110 ILE A C 1
ATOM 871 O O . ILE A 1 110 ? 15.502 -5.628 -11.445 1.00 81.44 110 ILE A O 1
ATOM 875 N N . VAL A 1 111 ? 14.874 -6.771 -9.632 1.00 84.81 111 VAL A N 1
ATOM 876 C CA . VAL A 1 111 ? 13.756 -5.873 -9.315 1.00 84.81 111 VAL A CA 1
ATOM 877 C C . VAL A 1 111 ? 14.143 -4.971 -8.154 1.00 84.81 111 VAL A C 1
ATOM 879 O O . VAL A 1 111 ? 14.322 -5.440 -7.029 1.00 84.81 111 VAL A O 1
ATOM 882 N N . ILE A 1 112 ? 14.217 -3.669 -8.419 1.00 86.12 112 ILE A N 1
ATOM 883 C CA . ILE A 1 112 ? 14.452 -2.642 -7.404 1.00 86.12 112 ILE A CA 1
ATOM 884 C C . ILE A 1 112 ? 13.104 -2.058 -6.976 1.00 86.12 112 ILE A C 1
ATOM 886 O O . ILE A 1 112 ? 12.341 -1.548 -7.794 1.00 86.12 112 ILE A O 1
ATOM 890 N N . GLY A 1 113 ? 12.794 -2.160 -5.683 1.00 86.56 113 GLY A N 1
ATOM 891 C CA . GLY A 1 113 ? 11.582 -1.587 -5.103 1.00 86.56 113 GLY A CA 1
ATOM 892 C C . GLY A 1 113 ? 11.821 -0.172 -4.586 1.00 86.56 113 GLY A C 1
ATOM 893 O O . GLY A 1 113 ? 12.726 0.037 -3.781 1.00 86.56 113 GLY A O 1
ATOM 894 N N . PHE A 1 114 ? 10.971 0.769 -4.994 1.00 86.75 114 PHE A N 1
ATOM 895 C CA . PHE A 1 114 ? 10.962 2.143 -4.494 1.00 86.75 114 PHE A CA 1
ATOM 896 C C . PHE A 1 114 ? 9.706 2.387 -3.653 1.00 86.75 114 P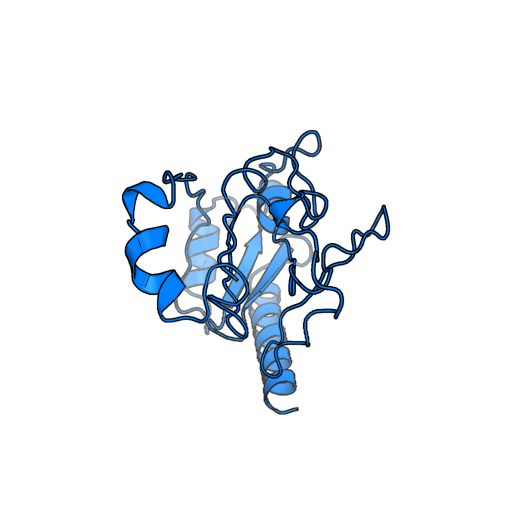HE A C 1
ATOM 898 O O . PHE A 1 114 ? 8.605 1.992 -4.037 1.00 86.75 114 PHE A O 1
ATOM 905 N N . VAL A 1 115 ? 9.879 3.035 -2.500 1.00 83.81 115 VAL A N 1
ATOM 906 C CA . VAL A 1 115 ? 8.779 3.540 -1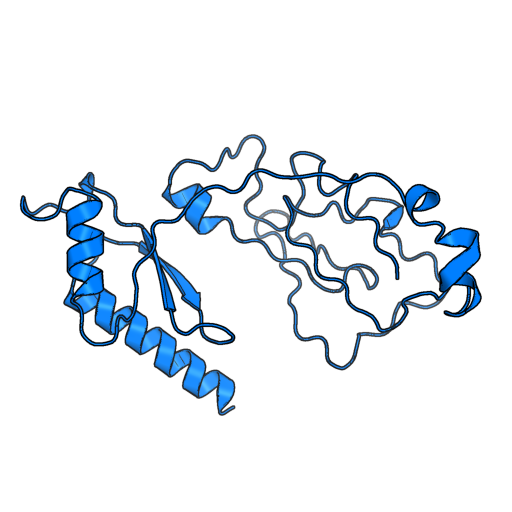.667 1.00 83.81 115 VAL A CA 1
ATOM 907 C C . VAL A 1 115 ? 8.846 5.059 -1.723 1.00 83.81 115 VAL A C 1
ATOM 909 O O . VAL A 1 115 ? 9.671 5.672 -1.053 1.00 83.81 115 VAL A O 1
ATOM 912 N N . ASP A 1 116 ? 8.003 5.643 -2.566 1.00 82.38 116 ASP A N 1
ATOM 913 C CA . ASP A 1 116 ? 8.000 7.068 -2.899 1.00 82.38 116 ASP A CA 1
ATOM 914 C C . ASP A 1 116 ? 6.545 7.570 -3.045 1.00 82.38 116 ASP A C 1
ATOM 916 O O . ASP A 1 116 ? 5.587 6.818 -2.866 1.00 82.38 116 ASP A O 1
ATOM 920 N N . SER A 1 117 ? 6.394 8.846 -3.373 1.00 79.81 117 SER A N 1
ATOM 921 C CA . SER A 1 117 ? 5.179 9.576 -3.759 1.00 79.81 117 SER A CA 1
ATOM 922 C C . SER A 1 117 ? 4.390 8.958 -4.920 1.00 79.81 117 SER A C 1
ATOM 924 O O . SER A 1 117 ? 3.186 9.175 -5.016 1.00 79.81 117 SER A O 1
ATOM 926 N N . GLY A 1 118 ? 5.037 8.174 -5.782 1.00 85.62 118 GLY A N 1
ATOM 927 C CA . GLY A 1 118 ? 4.398 7.499 -6.906 1.00 85.62 118 GLY A CA 1
ATOM 928 C C . GLY A 1 118 ? 5.370 7.270 -8.055 1.00 85.62 118 GLY A C 1
ATOM 929 O O . GLY A 1 118 ? 6.586 7.354 -7.887 1.00 85.62 118 GLY A O 1
ATOM 930 N N . ILE A 1 119 ? 4.833 6.988 -9.239 1.00 85.12 119 ILE A N 1
ATOM 931 C CA . ILE A 1 119 ? 5.594 6.877 -10.484 1.00 85.12 119 ILE A CA 1
ATOM 932 C C . ILE A 1 119 ? 4.861 7.570 -11.637 1.00 85.12 119 ILE A C 1
ATOM 934 O O . ILE A 1 119 ? 3.630 7.562 -11.722 1.00 85.12 119 ILE A O 1
ATOM 938 N N . TYR A 1 120 ? 5.617 8.152 -12.568 1.00 86.88 120 TYR A N 1
ATOM 939 C CA . TYR A 1 120 ? 5.080 8.653 -13.833 1.00 86.88 120 TYR A CA 1
ATOM 940 C C . TYR A 1 120 ? 5.496 7.726 -14.982 1.00 86.88 120 TYR A C 1
ATOM 942 O O . TYR A 1 120 ? 6.578 7.894 -15.545 1.00 86.88 120 TYR A O 1
ATOM 950 N N . PRO A 1 121 ? 4.653 6.760 -15.385 1.00 83.81 121 PRO A N 1
ATOM 951 C CA . PRO A 1 121 ? 5.078 5.669 -16.265 1.00 83.81 121 PRO A CA 1
ATOM 952 C C . PRO A 1 121 ? 5.387 6.103 -17.707 1.00 83.81 121 PRO A C 1
ATOM 954 O O . PRO A 1 121 ? 5.982 5.342 -18.458 1.00 83.81 121 PRO A O 1
ATOM 957 N N . HIS A 1 122 ? 5.010 7.327 -18.097 1.00 83.38 122 HIS A N 1
ATOM 958 C CA . HIS A 1 122 ? 5.282 7.880 -19.432 1.00 83.38 122 HIS A CA 1
ATOM 959 C C . HIS A 1 122 ? 6.608 8.646 -19.510 1.00 83.38 122 HIS A C 1
ATOM 961 O O . HIS A 1 122 ? 6.916 9.226 -20.550 1.00 83.38 122 HIS A O 1
ATOM 967 N N . HIS A 1 123 ? 7.387 8.696 -18.425 1.00 84.25 123 HIS A N 1
ATOM 968 C CA . HIS A 1 123 ? 8.715 9.297 -18.482 1.00 84.25 123 HIS A CA 1
ATOM 969 C C . HIS A 1 123 ? 9.621 8.482 -19.424 1.00 84.25 123 HIS A C 1
ATOM 971 O O . HIS A 1 123 ? 9.619 7.253 -19.321 1.00 84.25 123 HIS A O 1
ATOM 977 N N . PRO A 1 124 ? 10.451 9.114 -20.279 1.00 83.38 124 PRO A N 1
ATOM 978 C CA . PRO A 1 124 ? 11.364 8.394 -21.173 1.00 83.38 124 PRO A CA 1
ATOM 979 C C . PRO A 1 124 ? 12.277 7.387 -20.459 1.00 83.38 124 PRO A C 1
ATOM 981 O O . PRO A 1 124 ? 12.564 6.330 -21.004 1.00 83.38 124 PRO A O 1
ATOM 984 N N . SER A 1 125 ? 12.662 7.648 -19.204 1.00 80.19 125 SER A N 1
ATOM 985 C CA . SER A 1 125 ? 13.453 6.702 -18.394 1.00 80.19 125 SER A CA 1
ATOM 986 C C . SER A 1 125 ? 12.773 5.344 -18.183 1.00 80.19 125 SER A C 1
ATOM 988 O O . SER A 1 125 ? 13.466 4.355 -17.949 1.00 80.19 125 SER A O 1
ATOM 990 N N . PHE A 1 126 ? 11.441 5.279 -18.265 1.00 83.06 126 PHE A N 1
ATOM 991 C CA . PHE A 1 126 ? 10.654 4.049 -18.133 1.00 83.06 126 PHE A CA 1
ATOM 992 C C . PHE A 1 126 ? 10.190 3.486 -19.474 1.00 83.06 126 PHE A C 1
ATOM 994 O O . PHE A 1 126 ? 9.468 2.489 -19.496 1.00 83.06 126 PHE A O 1
ATOM 1001 N N . ALA A 1 127 ? 10.579 4.103 -20.590 1.00 80.69 127 ALA A N 1
ATOM 1002 C CA . ALA A 1 127 ? 10.258 3.577 -21.900 1.00 80.69 127 ALA A CA 1
ATOM 1003 C C . ALA A 1 127 ? 11.013 2.265 -22.143 1.00 80.69 127 ALA A C 1
ATOM 1005 O O . ALA A 1 127 ? 12.183 2.100 -21.790 1.00 80.69 127 ALA A O 1
ATOM 1006 N N . THR A 1 128 ? 10.322 1.321 -22.767 1.00 76.38 128 THR A N 1
ATOM 1007 C CA . THR A 1 128 ? 10.913 0.091 -23.278 1.00 76.38 128 THR A CA 1
ATOM 1008 C C . THR A 1 128 ? 11.489 0.392 -24.660 1.00 76.38 128 THR A C 1
ATOM 1010 O O . THR A 1 128 ? 10.743 0.497 -25.631 1.00 76.38 128 THR A O 1
ATOM 1013 N N . HIS A 1 129 ? 12.800 0.612 -24.744 1.00 66.62 129 HIS A N 1
ATOM 1014 C CA . HIS A 1 129 ? 13.484 0.936 -26.004 1.00 66.62 129 HIS A CA 1
ATOM 1015 C C . HIS A 1 129 ? 13.971 -0.294 -26.780 1.00 66.62 129 HIS A C 1
ATOM 1017 O O . HIS A 1 129 ? 14.447 -0.159 -27.906 1.00 66.62 129 HIS A O 1
ATOM 1023 N N . ASN A 1 130 ? 13.841 -1.484 -26.197 1.00 59.78 130 ASN A N 1
ATOM 1024 C CA . ASN A 1 130 ? 14.348 -2.710 -26.790 1.00 59.78 130 ASN A CA 1
ATOM 1025 C C . ASN A 1 130 ? 13.375 -3.218 -27.860 1.00 59.78 130 ASN A C 1
ATOM 1027 O O . ASN A 1 130 ? 12.156 -3.146 -27.702 1.00 59.78 130 ASN A O 1
ATOM 1031 N N . SER A 1 131 ? 13.923 -3.745 -28.957 1.00 56.25 131 SER A N 1
ATOM 1032 C CA . SER A 1 131 ? 13.155 -4.408 -30.020 1.00 56.25 131 SER A CA 1
ATOM 1033 C C . SER A 1 131 ? 12.410 -5.650 -29.524 1.00 56.25 131 SER A C 1
ATOM 1035 O O . SER A 1 131 ? 11.454 -6.079 -30.166 1.00 56.25 131 SER A O 1
ATOM 1037 N N . GLU A 1 132 ? 12.830 -6.198 -28.381 1.00 59.47 132 GLU A N 1
ATOM 1038 C CA . GLU A 1 132 ? 12.158 -7.284 -27.677 1.00 59.47 132 GLU A CA 1
ATOM 1039 C C . GLU A 1 132 ? 11.627 -6.793 -26.318 1.00 59.47 132 GLU A C 1
ATOM 1041 O O . GLU A 1 132 ? 12.320 -6.053 -25.612 1.00 59.47 132 GLU A O 1
ATOM 1046 N N . PRO A 1 133 ? 10.388 -7.156 -25.946 1.00 65.56 133 PRO A N 1
ATOM 1047 C CA . PRO A 1 133 ? 9.824 -6.806 -24.649 1.00 65.56 133 PRO A CA 1
ATOM 1048 C C . PRO A 1 133 ? 10.585 -7.507 -23.515 1.00 65.56 133 PRO A C 1
ATOM 1050 O O . PRO A 1 133 ? 10.951 -8.671 -23.646 1.00 65.56 133 PRO A O 1
ATOM 1053 N N . TYR A 1 134 ? 10.775 -6.814 -22.386 1.00 72.00 134 TYR A N 1
ATOM 1054 C CA . TYR A 1 134 ? 11.361 -7.413 -21.182 1.00 72.00 134 TYR A CA 1
ATOM 1055 C C . TYR A 1 134 ? 10.580 -8.659 -20.754 1.00 72.00 134 TYR A C 1
ATOM 1057 O O . TYR A 1 134 ? 9.345 -8.627 -20.666 1.00 72.00 134 TYR A O 1
ATOM 1065 N N . GLU A 1 135 ? 11.295 -9.741 -20.452 1.00 71.44 135 GLU A N 1
ATOM 1066 C CA . GLU A 1 135 ? 10.663 -10.949 -19.940 1.00 71.44 135 GLU A CA 1
ATOM 1067 C C . GLU A 1 135 ? 10.142 -10.738 -18.505 1.00 71.44 135 GLU A C 1
ATOM 1069 O O . GLU A 1 135 ? 10.744 -10.015 -17.704 1.00 71.44 135 GLU A O 1
ATOM 1074 N N . PRO A 1 136 ? 9.010 -11.360 -18.129 1.00 73.62 136 PRO A N 1
ATOM 1075 C CA . PRO A 1 136 ? 8.532 -11.303 -16.756 1.00 73.62 136 PRO A CA 1
ATOM 1076 C C . PRO A 1 136 ? 9.534 -11.950 -15.796 1.00 73.62 136 PRO A C 1
ATOM 1078 O O . PRO A 1 136 ? 9.832 -13.137 -15.916 1.00 73.62 136 PRO A O 1
ATOM 1081 N N . VAL A 1 137 ? 9.966 -11.215 -14.767 1.00 80.69 137 VAL A N 1
ATOM 1082 C CA . VAL A 1 137 ? 10.873 -11.750 -13.739 1.00 80.69 137 VAL A CA 1
ATOM 1083 C C . VAL A 1 137 ? 10.212 -12.952 -13.030 1.00 80.69 137 VAL A C 1
ATOM 1085 O O . VAL A 1 137 ? 9.244 -12.761 -12.281 1.00 80.69 137 VAL A O 1
ATOM 1088 N N . PRO A 1 138 ? 10.716 -14.198 -13.181 1.00 77.81 138 PRO A N 1
ATOM 1089 C CA . PRO A 1 138 ? 9.950 -15.415 -12.861 1.00 77.81 138 PRO A CA 1
ATOM 1090 C C . PRO A 1 138 ? 9.475 -15.537 -11.406 1.00 77.81 138 PRO A C 1
ATOM 1092 O O . PRO A 1 138 ? 8.455 -16.173 -11.110 1.00 77.81 138 PRO A O 1
ATOM 1095 N N . LYS A 1 139 ? 10.219 -14.934 -10.473 1.00 83.94 139 LYS A N 1
ATOM 1096 C CA . LYS A 1 139 ? 9.945 -14.968 -9.027 1.00 83.94 139 LYS A CA 1
ATOM 1097 C C . LYS A 1 139 ? 9.216 -13.728 -8.517 1.00 83.94 139 LYS A C 1
ATOM 1099 O O . LYS A 1 139 ? 8.793 -13.723 -7.361 1.00 83.94 139 LYS A O 1
ATOM 1104 N N . TYR A 1 140 ? 9.041 -12.702 -9.347 1.00 86.12 140 TYR A N 1
ATOM 1105 C CA . TYR A 1 140 ? 8.307 -11.516 -8.944 1.00 86.12 140 TYR A CA 1
ATOM 1106 C C . TYR A 1 140 ? 6.814 -11.844 -8.807 1.00 86.12 140 TYR A C 1
ATOM 1108 O O . TYR A 1 140 ? 6.223 -12.588 -9.595 1.00 86.12 140 TYR A O 1
ATOM 1116 N N . ARG A 1 141 ? 6.215 -11.353 -7.723 1.00 85.62 141 ARG A N 1
ATOM 1117 C CA . ARG A 1 141 ? 4.803 -11.576 -7.362 1.00 85.62 141 ARG A CA 1
ATOM 1118 C C . ARG A 1 141 ? 4.116 -10.274 -6.948 1.00 85.62 141 ARG A C 1
ATOM 1120 O O . ARG A 1 141 ? 3.061 -10.317 -6.315 1.00 85.62 141 ARG A O 1
ATOM 1127 N N . GLY A 1 142 ? 4.743 -9.133 -7.240 1.00 86.69 142 GLY A N 1
ATOM 1128 C CA . GLY A 1 142 ? 4.134 -7.834 -6.998 1.00 86.69 142 GLY A CA 1
ATOM 1129 C C . GLY A 1 142 ? 2.954 -7.594 -7.930 1.00 86.69 142 GLY A C 1
ATOM 1130 O O . GLY A 1 142 ? 2.652 -8.401 -8.812 1.00 86.69 142 GLY A O 1
ATOM 1131 N N . LYS A 1 143 ? 2.242 -6.499 -7.684 1.00 89.44 143 LYS A N 1
ATOM 1132 C CA . LYS A 1 143 ? 1.021 -6.164 -8.411 1.00 89.44 143 LYS A CA 1
ATOM 1133 C C . LYS A 1 143 ? 1.216 -4.896 -9.218 1.00 89.44 143 LYS A C 1
ATOM 1135 O O . LYS A 1 143 ? 1.945 -3.998 -8.810 1.00 89.44 143 LYS A O 1
ATOM 1140 N N . CYS A 1 144 ? 0.490 -4.830 -10.320 1.00 90.38 144 CYS A N 1
ATOM 1141 C CA . CYS A 1 144 ? 0.271 -3.614 -11.080 1.00 90.38 144 CYS A CA 1
ATOM 1142 C C . CYS A 1 144 ? -1.176 -3.215 -10.866 1.00 90.38 144 CYS A C 1
ATOM 1144 O O . CYS A 1 144 ? -2.093 -3.889 -11.338 1.00 90.38 144 CYS A O 1
ATOM 1146 N N . GLU A 1 145 ? -1.380 -2.174 -10.074 1.00 90.94 145 GLU A N 1
ATOM 1147 C CA . GLU A 1 145 ? -2.703 -1.608 -9.893 1.00 90.94 145 GLU A CA 1
ATOM 1148 C C . GLU A 1 145 ? -3.143 -0.902 -11.171 1.00 90.94 145 GLU A C 1
ATOM 1150 O O . GLU A 1 145 ? -2.333 -0.397 -11.947 1.00 90.94 145 GLU A O 1
ATOM 1155 N N . VAL A 1 146 ? -4.450 -0.914 -11.398 1.00 88.88 146 VAL A N 1
ATOM 1156 C CA . VAL A 1 146 ? -5.082 -0.184 -12.488 1.00 88.88 146 VAL A CA 1
ATOM 1157 C C . VAL A 1 146 ? -5.842 0.956 -11.850 1.00 88.88 146 VAL A C 1
ATOM 1159 O O . VAL A 1 146 ? -6.594 0.740 -10.897 1.00 88.88 146 VAL A O 1
ATOM 1162 N N . ASP A 1 147 ? -5.633 2.158 -12.369 1.00 83.44 147 ASP A N 1
ATOM 1163 C CA . ASP A 1 147 ? -6.338 3.333 -11.882 1.00 83.44 147 ASP A CA 1
ATOM 1164 C C . ASP A 1 147 ? -7.860 3.122 -12.033 1.00 83.44 147 ASP A C 1
ATOM 1166 O O . ASP A 1 147 ? -8.328 2.773 -13.126 1.00 83.44 147 ASP A O 1
ATOM 1170 N N . PRO A 1 148 ? -8.648 3.254 -10.954 1.00 78.69 148 PRO A N 1
ATOM 1171 C CA . PRO A 1 148 ? -10.060 2.894 -10.983 1.00 78.69 148 PRO A CA 1
ATOM 1172 C C . PRO A 1 148 ? -10.880 3.804 -11.901 1.00 78.69 148 PRO A C 1
ATOM 1174 O O . PRO A 1 148 ? -11.847 3.316 -12.496 1.00 78.69 148 PRO A O 1
ATOM 1177 N N . ASP A 1 149 ? -10.475 5.062 -12.069 1.00 79.69 149 ASP A N 1
ATOM 1178 C CA . ASP A 1 149 ? -11.228 6.073 -12.809 1.00 79.69 149 ASP A CA 1
ATOM 1179 C C . ASP A 1 149 ? -10.813 6.103 -14.281 1.00 79.69 149 ASP A C 1
ATOM 1181 O O . ASP A 1 149 ? -11.645 6.022 -15.183 1.00 79.69 149 ASP A O 1
ATOM 1185 N N . THR A 1 150 ? -9.508 6.139 -14.540 1.00 82.56 150 THR A N 1
ATOM 1186 C CA . THR A 1 150 ? -8.945 6.254 -15.893 1.00 82.56 150 THR A CA 1
ATOM 1187 C C . THR A 1 150 ? -8.685 4.907 -16.566 1.00 82.56 150 THR A C 1
ATOM 1189 O O . THR A 1 150 ? -8.365 4.867 -17.753 1.00 82.56 150 THR A O 1
ATOM 1192 N N . LYS A 1 151 ? -8.794 3.795 -15.823 1.00 85.00 151 LYS A N 1
ATOM 1193 C CA . LYS A 1 151 ? -8.436 2.432 -16.264 1.00 85.00 151 LYS A CA 1
ATOM 1194 C C . LYS A 1 151 ? -6.991 2.303 -16.752 1.00 85.00 151 LYS A C 1
ATOM 1196 O O . LYS A 1 151 ? -6.650 1.369 -17.478 1.00 85.00 151 LYS A O 1
ATOM 1201 N N . ARG A 1 152 ? -6.126 3.231 -16.347 1.00 82.62 152 ARG A N 1
ATOM 1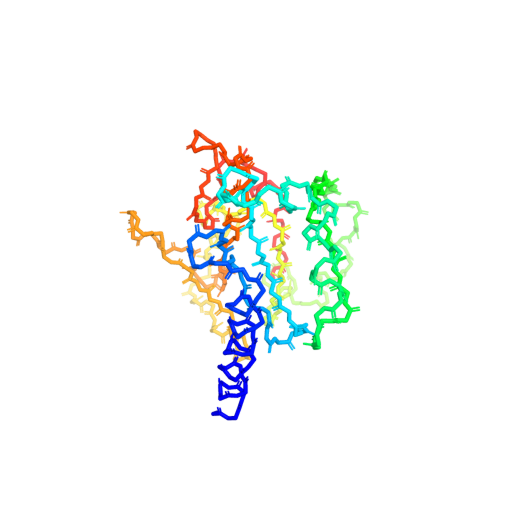202 C CA . ARG A 1 152 ? -4.727 3.272 -16.760 1.00 82.62 152 ARG A CA 1
ATOM 1203 C C . ARG A 1 152 ? -3.925 2.172 -16.069 1.00 82.62 152 ARG A C 1
ATOM 1205 O O . ARG A 1 152 ? -3.995 2.023 -14.852 1.00 82.62 152 ARG A O 1
ATOM 1212 N N . ASN A 1 153 ? -3.134 1.440 -16.854 1.00 85.56 153 ASN A N 1
ATOM 1213 C CA . ASN A 1 153 ? -2.094 0.546 -16.350 1.00 85.56 153 ASN A CA 1
ATOM 1214 C C . ASN A 1 153 ? -0.781 1.328 -16.180 1.00 85.56 153 ASN A C 1
ATOM 1216 O O . ASN A 1 153 ? -0.439 2.166 -17.018 1.00 85.56 153 ASN A O 1
ATOM 1220 N N . PHE A 1 154 ? -0.058 1.051 -15.099 1.00 87.50 154 PHE A N 1
ATOM 1221 C CA . PHE A 1 154 ? 1.220 1.689 -14.775 1.00 87.50 154 PHE A CA 1
ATOM 1222 C C . PHE A 1 154 ? 2.433 0.831 -15.149 1.00 87.50 154 PHE A C 1
ATOM 1224 O O . PHE A 1 154 ? 3.550 1.337 -15.159 1.00 87.50 154 PHE A O 1
ATOM 1231 N N . CYS A 1 155 ? 2.224 -0.445 -15.469 1.00 88.75 155 CYS A N 1
ATOM 1232 C CA . CYS A 1 155 ? 3.290 -1.381 -15.795 1.00 88.75 155 CYS A CA 1
ATOM 1233 C C . CYS A 1 155 ? 3.436 -1.587 -17.301 1.00 88.75 155 CYS A C 1
ATOM 1235 O O . CYS A 1 155 ? 2.444 -1.668 -18.026 1.00 88.75 155 CYS A O 1
ATOM 1237 N N . ASN A 1 156 ? 4.680 -1.704 -17.759 1.00 83.50 156 ASN A N 1
ATOM 1238 C CA . ASN A 1 156 ? 5.025 -1.777 -19.180 1.00 83.50 156 ASN A CA 1
ATOM 1239 C C . ASN A 1 156 ? 6.216 -2.708 -19.477 1.00 83.50 156 ASN A C 1
ATOM 1241 O O . ASN A 1 156 ? 6.811 -2.608 -20.541 1.00 83.50 156 ASN A O 1
ATOM 1245 N N . GLY A 1 157 ? 6.593 -3.582 -18.543 1.00 81.44 157 GLY A N 1
ATOM 1246 C CA . GLY A 1 157 ? 7.755 -4.469 -18.674 1.00 81.44 157 GLY A CA 1
ATOM 1247 C C . GLY A 1 157 ? 9.001 -3.906 -17.993 1.00 81.44 157 GLY A C 1
ATOM 1248 O O . GLY A 1 157 ? 9.625 -4.625 -17.225 1.00 81.44 157 GLY A O 1
ATOM 1249 N N . LYS A 1 158 ? 9.298 -2.608 -18.161 1.00 82.75 158 LYS A N 1
ATOM 1250 C CA . LYS A 1 158 ? 10.325 -1.933 -17.345 1.00 82.75 158 LYS A CA 1
ATOM 1251 C C . LYS A 1 158 ? 9.809 -1.650 -15.936 1.00 82.75 158 LYS A C 1
ATOM 1253 O O . LYS A 1 158 ? 10.474 -1.932 -14.945 1.00 82.75 158 LYS A O 1
ATOM 1258 N N . ILE A 1 159 ? 8.580 -1.146 -15.840 1.00 87.75 159 ILE A N 1
ATOM 1259 C CA . ILE A 1 159 ? 7.834 -1.099 -14.582 1.00 87.75 159 ILE A CA 1
ATOM 1260 C C . ILE A 1 159 ? 7.104 -2.432 -14.449 1.00 87.75 159 ILE A C 1
ATOM 1262 O O . ILE A 1 159 ? 6.155 -2.705 -15.189 1.00 87.75 159 ILE A O 1
ATOM 1266 N N . VAL A 1 160 ? 7.566 -3.269 -13.521 1.00 89.00 160 VAL A N 1
ATOM 1267 C CA . VAL A 1 160 ? 7.008 -4.613 -13.282 1.00 89.00 160 VAL A CA 1
ATOM 1268 C C . VAL A 1 160 ? 5.987 -4.650 -12.145 1.00 89.00 160 VAL A C 1
ATOM 1270 O O . VAL A 1 160 ? 5.241 -5.619 -12.029 1.00 89.00 160 VAL A O 1
ATOM 1273 N N . GLY A 1 161 ? 5.919 -3.597 -11.324 1.00 91.31 161 GLY A N 1
ATOM 1274 C CA . GLY A 1 161 ? 4.924 -3.439 -10.268 1.00 91.31 161 GLY A CA 1
ATOM 1275 C C . GLY A 1 161 ? 4.705 -1.982 -9.890 1.00 91.31 161 GLY A C 1
ATOM 1276 O O . GLY A 1 161 ? 5.633 -1.178 -9.910 1.00 91.31 161 GLY A O 1
ATOM 1277 N N . ALA A 1 162 ? 3.464 -1.658 -9.546 1.00 92.81 162 ALA A N 1
ATOM 1278 C CA . ALA A 1 162 ? 3.026 -0.323 -9.171 1.00 92.81 162 ALA A CA 1
ATOM 1279 C C . ALA A 1 162 ? 1.836 -0.450 -8.217 1.00 92.81 162 ALA A C 1
ATOM 1281 O O . ALA A 1 162 ? 0.797 -1.007 -8.584 1.00 92.81 162 ALA A O 1
ATOM 1282 N N . GLN A 1 163 ? 2.004 0.033 -6.988 1.00 91.94 163 GLN A N 1
ATOM 1283 C CA . GLN A 1 163 ? 0.998 -0.042 -5.932 1.00 91.94 163 GLN A CA 1
ATOM 1284 C C . GLN A 1 163 ? 1.002 1.228 -5.090 1.00 91.94 163 GLN A C 1
ATOM 1286 O O . GLN A 1 163 ? 2.049 1.854 -4.940 1.00 91.94 163 GLN A O 1
ATOM 1291 N N . HIS A 1 164 ? -0.144 1.575 -4.508 1.00 90.69 164 HIS A N 1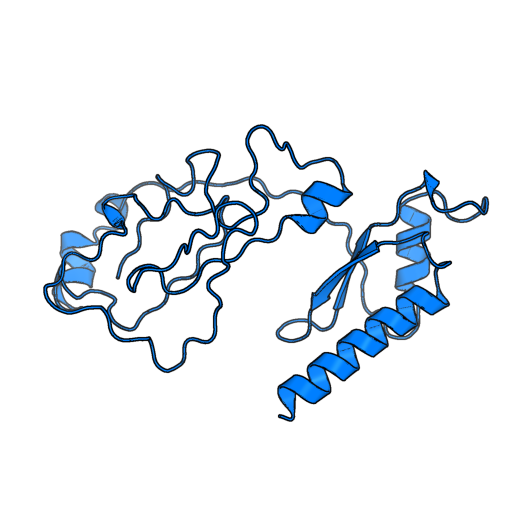
ATOM 1292 C CA . HIS A 1 164 ? -0.269 2.740 -3.633 1.00 90.69 164 HIS A CA 1
ATOM 1293 C C . HIS A 1 164 ? -0.894 2.393 -2.275 1.00 90.69 164 HIS A C 1
ATOM 1295 O O . HIS A 1 164 ? -1.626 1.416 -2.122 1.00 90.69 164 HIS A O 1
ATOM 1301 N N . PHE A 1 165 ? -0.618 3.232 -1.270 1.00 89.88 165 PHE A N 1
ATOM 1302 C CA . PHE A 1 165 ? -1.095 3.053 0.105 1.00 89.88 165 PHE A CA 1
ATOM 1303 C C . PHE A 1 165 ? -1.631 4.370 0.693 1.00 89.88 165 PHE A C 1
ATOM 1305 O O . PHE A 1 165 ? -1.067 4.925 1.631 1.00 89.88 165 PHE A O 1
ATOM 1312 N N . ALA A 1 166 ? -2.762 4.866 0.181 1.00 90.44 166 ALA A N 1
ATOM 1313 C CA . ALA A 1 166 ? -3.310 6.173 0.573 1.00 90.44 166 ALA A CA 1
ATOM 1314 C C . ALA A 1 166 ? -4.307 6.145 1.752 1.00 90.44 166 ALA A C 1
ATOM 1316 O O . ALA A 1 166 ? -4.639 7.195 2.301 1.00 90.44 166 ALA A O 1
ATOM 1317 N N . GLN A 1 167 ? -4.798 4.974 2.183 1.00 91.31 167 GLN A N 1
ATOM 1318 C CA . GLN A 1 167 ? -5.931 4.902 3.122 1.00 91.31 167 GLN A CA 1
ATOM 1319 C C . GLN A 1 167 ? -5.679 5.604 4.465 1.00 91.31 167 GLN A C 1
ATOM 1321 O O . GLN A 1 167 ? -6.601 6.204 5.012 1.00 91.31 167 GLN A O 1
ATOM 1326 N N . ALA A 1 168 ? -4.449 5.551 4.988 1.00 89.12 168 ALA A N 1
ATOM 1327 C CA . ALA A 1 168 ? -4.080 6.219 6.239 1.00 89.12 168 ALA A CA 1
ATOM 1328 C C . ALA A 1 168 ? -4.040 7.748 6.095 1.00 89.12 168 ALA A C 1
ATOM 1330 O O . ALA A 1 168 ? -4.564 8.468 6.950 1.00 89.12 168 ALA A O 1
ATOM 1331 N N . ALA A 1 169 ? -3.498 8.253 4.983 1.00 88.12 169 ALA A N 1
ATOM 1332 C CA . ALA A 1 169 ? -3.501 9.681 4.677 1.00 88.12 169 ALA A CA 1
ATOM 1333 C C . ALA A 1 169 ? -4.934 10.208 4.497 1.00 88.12 169 ALA A C 1
ATOM 1335 O O . ALA A 1 169 ? -5.276 11.253 5.045 1.00 88.12 169 ALA A O 1
ATOM 1336 N N . ILE A 1 170 ? -5.790 9.451 3.803 1.00 90.44 170 ILE A N 1
ATOM 1337 C CA . ILE A 1 170 ? -7.207 9.791 3.614 1.00 90.44 170 ILE A CA 1
ATOM 1338 C C . ILE A 1 170 ? -7.934 9.810 4.961 1.00 90.44 170 ILE A C 1
ATOM 1340 O O . ILE A 1 170 ? -8.602 10.786 5.288 1.00 90.44 170 ILE A O 1
ATOM 1344 N N . ALA A 1 171 ? -7.782 8.757 5.769 1.00 88.25 171 ALA A N 1
ATOM 1345 C CA . ALA A 1 171 ? -8.474 8.646 7.051 1.00 88.25 171 ALA A CA 1
ATOM 1346 C C . ALA A 1 171 ? -8.034 9.715 8.066 1.00 88.25 171 ALA A C 1
ATOM 1348 O O . ALA A 1 171 ? -8.845 10.182 8.854 1.00 88.25 171 ALA A O 1
ATOM 1349 N N . SER A 1 172 ? -6.769 10.139 8.035 1.00 85.06 172 SER A N 1
ATOM 1350 C CA . SER A 1 172 ? -6.256 11.206 8.907 1.00 85.06 172 SER A CA 1
ATOM 1351 C C . SER A 1 172 ? -6.551 12.628 8.412 1.00 85.06 172 SER A C 1
ATOM 1353 O O . SER A 1 172 ? -6.177 13.583 9.090 1.00 85.06 172 SER A O 1
ATOM 1355 N N . GLY A 1 173 ? -7.174 12.790 7.237 1.00 86.81 173 GLY A N 1
ATOM 1356 C CA . GLY A 1 173 ? -7.389 14.098 6.604 1.00 86.81 173 GLY A CA 1
ATOM 1357 C C . GLY A 1 173 ? -6.108 14.745 6.060 1.00 86.81 173 GLY A C 1
ATOM 1358 O O . GLY A 1 173 ? -6.098 15.928 5.740 1.00 86.81 173 GLY A O 1
ATOM 1359 N N . ALA A 1 174 ? -5.012 13.988 5.972 1.00 86.19 174 ALA A N 1
ATOM 1360 C CA . ALA A 1 174 ? -3.735 14.457 5.445 1.00 86.19 174 ALA A CA 1
ATOM 1361 C C . ALA A 1 174 ? -3.649 14.412 3.912 1.00 86.19 174 ALA A C 1
ATOM 1363 O O . ALA A 1 174 ? -2.741 15.021 3.356 1.00 86.19 174 ALA A O 1
ATOM 1364 N N . PHE A 1 175 ? -4.540 13.663 3.261 1.00 87.56 175 PHE A N 1
ATOM 1365 C CA . PHE A 1 175 ? -4.592 13.510 1.810 1.00 87.56 175 PHE A CA 1
ATOM 1366 C C . PHE A 1 175 ? -5.215 14.747 1.156 1.00 87.56 175 PHE A C 1
ATOM 1368 O O . PHE A 1 175 ? -6.353 15.105 1.464 1.00 87.56 175 PHE A O 1
ATOM 1375 N N . ASN A 1 176 ? -4.487 15.382 0.241 1.00 87.56 176 ASN A N 1
ATOM 1376 C CA . ASN A 1 176 ? -4.947 16.527 -0.529 1.00 87.56 176 ASN A CA 1
ATOM 1377 C C . ASN A 1 176 ? -5.299 16.089 -1.961 1.00 87.56 176 ASN A C 1
ATOM 1379 O O . ASN A 1 176 ? -4.404 15.996 -2.797 1.00 87.56 176 ASN A O 1
ATOM 1383 N N . PRO A 1 177 ? -6.588 15.910 -2.303 1.00 86.38 177 PRO A N 1
ATOM 1384 C CA . PRO A 1 177 ? -7.000 15.409 -3.617 1.00 86.38 177 PRO A CA 1
ATOM 1385 C C . PRO A 1 177 ? -6.682 16.358 -4.784 1.00 86.38 177 PRO A C 1
ATOM 1387 O O . PRO A 1 177 ? -6.855 15.982 -5.938 1.00 86.38 177 PRO A O 1
ATOM 1390 N N . SER A 1 178 ? -6.238 17.591 -4.510 1.00 84.62 178 SER A N 1
ATOM 1391 C CA . SER A 1 178 ? -5.782 18.519 -5.554 1.00 84.62 178 SER A CA 1
ATOM 1392 C C . SER A 1 178 ? -4.385 18.181 -6.089 1.00 84.62 178 SER A C 1
ATOM 1394 O O . SER A 1 178 ? -4.013 18.679 -7.148 1.00 84.62 178 SER A O 1
ATOM 1396 N N . VAL A 1 179 ? -3.591 17.405 -5.342 1.00 82.00 179 VAL A N 1
ATOM 1397 C CA . VAL A 1 179 ? -2.190 17.078 -5.677 1.00 82.00 179 VAL A CA 1
ATOM 1398 C C . VAL A 1 179 ? -1.853 15.599 -5.482 1.00 82.00 179 VAL A C 1
ATOM 1400 O O . VAL A 1 179 ? -1.006 15.075 -6.199 1.00 82.00 179 VAL A O 1
ATOM 1403 N N . ASP A 1 180 ? -2.527 14.923 -4.552 1.00 84.12 180 ASP A N 1
ATOM 1404 C CA . ASP A 1 180 ? -2.342 13.509 -4.256 1.00 84.12 180 ASP A CA 1
ATOM 1405 C C . ASP A 1 180 ? -3.314 12.655 -5.075 1.00 84.12 180 ASP A C 1
ATOM 1407 O O . ASP A 1 180 ? -4.493 12.984 -5.230 1.00 84.12 180 ASP A O 1
ATOM 1411 N N . PHE A 1 181 ? -2.835 11.497 -5.526 1.00 86.38 181 PHE A N 1
ATOM 1412 C CA . PHE A 1 181 ? -3.640 10.511 -6.236 1.00 86.38 181 PHE A CA 1
ATOM 1413 C C . PHE A 1 181 ? -3.822 9.265 -5.370 1.00 86.38 181 PHE A C 1
ATOM 1415 O O . PHE A 1 181 ? -2.876 8.738 -4.787 1.00 86.38 181 PHE A O 1
ATOM 1422 N N . ALA A 1 182 ? -5.052 8.752 -5.299 1.00 88.75 182 ALA A N 1
ATOM 1423 C CA . ALA A 1 182 ? -5.337 7.439 -4.719 1.00 88.75 182 ALA A CA 1
ATOM 1424 C C . ALA A 1 182 ? -5.043 6.334 -5.754 1.00 88.75 182 ALA A C 1
ATOM 1426 O O . ALA A 1 182 ? -5.879 5.481 -6.049 1.00 88.75 182 ALA A O 1
ATOM 1427 N N . SER A 1 183 ? -3.860 6.415 -6.361 1.00 89.06 183 SER A N 1
ATOM 1428 C CA . SER A 1 183 ? -3.326 5.479 -7.343 1.00 89.06 183 SER A CA 1
ATOM 1429 C C . SER A 1 183 ? -1.794 5.553 -7.332 1.00 89.06 183 SER A C 1
ATOM 1431 O O . SER A 1 183 ? -1.232 6.449 -6.702 1.00 89.06 183 SER A O 1
ATOM 1433 N N . PRO A 1 184 ? -1.079 4.631 -8.003 1.00 89.75 184 PRO A N 1
ATOM 1434 C CA . PRO A 1 184 ? 0.383 4.694 -8.097 1.00 89.75 184 PRO A CA 1
ATOM 1435 C C . PRO A 1 184 ? 0.937 5.915 -8.853 1.00 89.75 184 PRO A C 1
ATOM 1437 O O . PRO A 1 184 ? 2.151 6.018 -9.017 1.00 89.75 184 PRO A O 1
ATOM 1440 N N . LEU A 1 185 ? 0.081 6.805 -9.368 1.00 87.50 185 LEU A N 1
ATOM 1441 C CA . LEU A 1 185 ? 0.494 7.961 -10.151 1.00 87.50 185 LEU A CA 1
ATOM 1442 C C . LEU A 1 185 ? 1.211 9.002 -9.287 1.00 87.50 185 LEU A C 1
ATOM 1444 O O . LEU A 1 185 ? 0.697 9.439 -8.263 1.00 87.50 185 LEU A O 1
ATOM 1448 N N . ASP A 1 186 ? 2.353 9.470 -9.778 1.00 80.06 186 ASP A N 1
ATOM 1449 C CA . ASP A 1 186 ? 3.051 10.607 -9.188 1.00 80.06 186 ASP A CA 1
ATOM 1450 C C . ASP A 1 186 ? 2.411 11.953 -9.584 1.00 80.06 186 ASP A C 1
ATOM 1452 O O . ASP A 1 186 ? 2.536 12.429 -10.726 1.00 80.06 186 ASP A O 1
ATOM 1456 N N . GLY A 1 187 ? 1.747 12.572 -8.607 1.00 70.88 187 GLY A N 1
ATOM 1457 C CA . GLY A 1 187 ? 1.128 13.887 -8.730 1.00 70.88 187 GLY A CA 1
ATOM 1458 C C . GLY A 1 187 ? 2.040 15.076 -8.456 1.00 70.88 187 GLY A C 1
ATOM 1459 O O . GLY A 1 187 ? 1.833 16.139 -9.043 1.00 70.88 187 GLY A O 1
ATOM 1460 N N . ASP A 1 188 ? 3.065 14.904 -7.622 1.00 67.12 188 ASP A N 1
ATOM 1461 C CA . ASP A 1 188 ? 3.932 15.999 -7.178 1.00 67.12 188 ASP A CA 1
ATOM 1462 C C . ASP A 1 188 ? 5.225 16.124 -8.002 1.00 67.12 188 ASP A C 1
ATOM 1464 O O . ASP A 1 188 ? 5.868 17.174 -7.992 1.00 67.12 188 ASP A O 1
ATOM 1468 N N . GLY A 1 189 ? 5.547 15.101 -8.800 1.00 58.22 189 GLY A N 1
ATOM 1469 C CA . GLY A 1 189 ? 6.684 15.075 -9.715 1.00 58.22 189 GLY A CA 1
ATOM 1470 C C . GLY A 1 189 ? 7.985 14.573 -9.094 1.00 58.22 189 GLY A C 1
ATOM 1471 O O . GLY A 1 189 ? 9.000 14.539 -9.789 1.00 58.22 189 GLY A O 1
ATOM 1472 N N . HIS A 1 190 ? 7.982 14.179 -7.824 1.00 56.84 190 HIS A N 1
ATOM 1473 C CA . HIS A 1 190 ? 9.152 13.664 -7.123 1.00 56.84 190 HIS A CA 1
ATOM 1474 C C . HIS A 1 190 ? 9.545 12.274 -7.641 1.00 56.84 190 HIS A C 1
ATOM 1476 O O . HIS A 1 190 ? 10.693 12.052 -8.034 1.00 56.84 190 HIS A O 1
ATOM 1482 N N . GLY A 1 191 ? 8.568 11.377 -7.794 1.00 51.31 191 GLY A N 1
ATOM 1483 C CA . GLY A 1 191 ? 8.751 10.071 -8.432 1.00 51.31 191 GLY A CA 1
ATOM 1484 C C . GLY A 1 191 ? 9.245 10.141 -9.889 1.00 51.31 191 GLY A C 1
ATOM 1485 O O . GLY A 1 191 ? 9.798 9.162 -10.390 1.00 51.31 191 GLY A O 1
ATOM 1486 N N . ARG A 1 192 ? 9.103 11.287 -10.580 1.00 51.69 192 ARG A N 1
ATOM 1487 C CA . ARG A 1 192 ? 9.686 11.526 -11.923 1.00 51.69 192 ARG A CA 1
ATOM 1488 C C . ARG A 1 192 ? 11.194 11.741 -11.901 1.00 51.69 192 ARG A C 1
ATOM 1490 O O . ARG A 1 192 ? 11.863 11.364 -12.861 1.00 51.69 192 ARG A O 1
ATOM 1497 N N . LEU A 1 193 ? 11.705 12.410 -10.869 1.00 43.47 193 LEU A N 1
ATOM 1498 C CA . LEU A 1 193 ? 13.096 12.868 -10.799 1.00 43.47 193 LEU A CA 1
ATOM 1499 C C . LEU A 1 193 ? 13.993 11.905 -10.013 1.00 43.47 193 LEU A C 1
ATOM 1501 O O . LEU A 1 193 ? 15.198 11.876 -10.254 1.00 43.47 193 LEU A O 1
ATOM 1505 N N . GLU A 1 194 ? 13.418 11.110 -9.109 1.00 47.97 194 GLU A N 1
ATOM 1506 C CA . GLU A 1 194 ? 14.194 10.367 -8.105 1.00 47.97 194 GLU A CA 1
ATOM 1507 C C . GLU A 1 194 ? 14.238 8.855 -8.318 1.00 47.97 194 GLU A C 1
ATOM 1509 O O . GLU A 1 194 ? 15.077 8.163 -7.740 1.00 47.97 194 GLU A O 1
ATOM 1514 N N . GLN A 1 195 ? 13.425 8.327 -9.231 1.00 48.03 195 GLN A N 1
ATOM 1515 C CA . GLN A 1 195 ? 13.511 6.930 -9.644 1.00 48.03 195 GLN A CA 1
ATOM 1516 C C . GLN A 1 195 ? 14.483 6.790 -10.816 1.00 48.03 195 GLN A C 1
ATOM 1518 O O . GLN A 1 195 ? 14.104 6.567 -11.967 1.00 48.03 195 GLN A O 1
ATOM 1523 N N . VAL A 1 196 ? 15.779 6.905 -10.518 1.00 37.75 196 VAL A N 1
ATOM 1524 C CA . VAL A 1 196 ? 16.816 6.359 -11.399 1.00 37.75 196 VAL A CA 1
ATOM 1525 C C . VAL A 1 196 ? 16.740 4.839 -11.275 1.00 37.75 196 VAL A C 1
ATOM 1527 O O . VAL A 1 196 ? 17.368 4.236 -10.408 1.00 37.75 196 VAL A O 1
ATOM 1530 N N . ILE A 1 197 ? 15.919 4.209 -12.115 1.00 37.62 197 ILE A N 1
ATOM 1531 C CA . ILE A 1 197 ? 15.924 2.753 -12.248 1.00 37.62 197 ILE A CA 1
ATOM 1532 C C . ILE A 1 197 ? 17.222 2.365 -12.956 1.00 37.62 197 ILE A C 1
ATOM 1534 O O . ILE A 1 197 ? 17.395 2.646 -14.143 1.00 37.62 197 ILE A O 1
ATOM 1538 N N . ILE A 1 198 ? 18.123 1.727 -12.210 1.00 34.03 198 ILE A N 1
ATOM 1539 C CA . ILE A 1 198 ? 19.175 0.886 -12.777 1.00 34.03 198 ILE A CA 1
ATOM 1540 C C . ILE A 1 198 ? 18.519 -0.478 -13.020 1.00 34.03 198 ILE A C 1
ATOM 1542 O O . ILE A 1 198 ? 18.316 -1.243 -12.079 1.00 34.03 198 ILE A O 1
ATOM 1546 N N . THR A 1 199 ? 18.093 -0.705 -14.258 1.00 37.16 199 THR A N 1
ATOM 1547 C CA . THR A 1 199 ? 17.885 -2.043 -14.834 1.00 37.16 199 THR A CA 1
ATOM 1548 C C . THR A 1 199 ? 19.087 -2.385 -15.675 1.00 37.16 199 THR A C 1
ATOM 1550 O O . THR A 1 199 ? 19.621 -1.429 -16.279 1.00 37.16 199 THR A O 1
#

InterPro domains:
  IPR010259 Peptidase S8 propeptide/proteinase inhibitor I9 [PF05922] (11-50)
  IPR023827 Peptidase S8, subtilisin, Asp-active site [PS00136] (112-123)
  IPR036852 Peptidase S8/S53 domain superfamily [G3DSA:3.40.50.200] (109-191)
  IPR036852 Peptidase S8/S53 domain superfamily [SSF52743] (33-192)
  IPR045051 Subtilisin-like protease [PTHR10795] (29-192)

Secondary structure (DSSP, 8-state):
-HHHHHHHHHHHHHHHHHHHHS-TTSEEEEEEEESSSEEEEEEE-TTT--STT--SHHHHHHHHHTSTT--------PPPP-----TTTTTGGGTTTTTTT-TTTTTTT------SS-B-TTSGGG---SSSPPPP-TT----B-B-TTT--B--SSSS--B----HHHHHTT---TTT--SSSB-SSSHHHHH-----

Organism: NCBI:txid97028

Foldseek 3Di:
DVLVVQQVVLVVVQVVQDVVQDPPPQKDWQDADRDPDSDTDMDGALVSRPDDPQSDPVSVLVSQCPGPPRPHDDDDDDDDDDADDDPVVVVVQVPQQVVQPHQVGNQQLHDDDDDDLAADCPQPLNDDPDPDAADQNPPDDAAFDQQPPPRDTSDRRSRNHFFDRCRVCVSVVNDDPVQHDPTRDHRPCPNVPGPPDPD

pLDDT: mean 78.9, std 14.61, range [34.03, 96.81]

Sequence (199 aa):
ELVTSYGRHLEKRHDMILGTLFEQGTYKKLYSYRHLINGFAVHISPEQVKSSVVSYPFAIAETLSHASGVKSVERDWKVKRLTTHTPQFLGLPTGVWPTGGGFDRAGEDIVIGFVDSGIYPHHPSFATHNSEPYEPVPKYRGKCEVDPDTKRNFCNGKIVGAQHFAQAAIASGAFNPSVDFASPLDGDGHGRLEQVIIT